Protein AF-A0A2X3IB80-F1 (afdb_monomer_lite)

Sequence (344 aa):
MPGDALRRQAQAQVSSGNPAGAIATLREGVARYPDDPWLRLDLARLLQKSGNGSEASSLMSAAYRPGASNSALYAAALFASENGAWQQAQTLLARVPGGSQTSDMRDLRQRVNYNLQLVTAENYLAQGNTIAASNTLRAMASTPPKAPADAGKLARLLAESGDLTTAVSLVRNNISSGVSGNAGDYADQIAVLNQAGLTGEAQNLISNPQLQASSTPTQLASIRNGYVINEADRLREQGNYAAAYDKLIRAMQSDPQNTDLMFAMARLYQSGKMNKEAGVVYDYLMTRDTPNQDARAGPSTWRCRRGTTIALNSWPAVCARITPRIAYCCWREWRRPRDIISRR

pLDDT: mean 82.16, std 21.72, range [22.44, 96.94]

Radius of gyration: 27.07 Å; chains: 1; bounding box: 76×56×75 Å

InterPro domains:
  IPR011990 Tetratricopeptide-like helical domain superfamily [G3DSA:1.25.40.10] (4-215)
  IPR011990 Tetratricopeptide-like helical domain superfamily [G3DSA:1.25.40.10] (216-301)
  IPR011990 Tetratricopeptide-like helical domain superfamily [SSF48452] (9-282)

Secondary structure (DSSP, 8-state):
-THHHHHHHHHHHHHTT-HHHHHHHHHHHHHH-TT-HHHHHHHHHHHHHTT-HHHHHHHHGGGGSTT--HHHHHHHHHHHHHTT-HHHHHHHHHTS-GGG--HHHHHHHHHHHHHHHHHHHHHHHHTT-HHHHHHHHHHHHTS--SSHHHHHHHHHHHHHTT-HHHHHHHHHHHHHT---S-GGGGHHHHHHHHHTT-HHHHHHHHT-HHHHHHS-HHHHHHHHHHHHHHHHHHHHHTT-HHHHHHHHHHHHHH-TT-HHHHHHHHHHHHHTT-HHHHHHHHHHHHTT--TT-GGG---------------S--HHHHHHHHHHHHHHHHHHHHT---------

Structure (mmCIF, N/CA/C/O backbone):
data_AF-A0A2X3IB80-F1
#
_entry.id   AF-A0A2X3IB80-F1
#
loop_
_atom_site.group_PDB
_atom_site.id
_atom_site.type_symbol
_atom_site.label_atom_id
_atom_site.label_alt_id
_atom_site.label_comp_id
_atom_site.label_asym_id
_atom_site.label_entity_id
_atom_site.label_seq_id
_atom_site.pdbx_PDB_ins_code
_atom_site.Cartn_x
_atom_site.Cartn_y
_atom_site.Cartn_z
_atom_site.occupancy
_atom_site.B_iso_or_equiv
_atom_site.auth_seq_id
_atom_site.auth_comp_id
_atom_site.auth_asym_id
_atom_site.auth_atom_id
_atom_site.pdbx_PDB_model_num
ATOM 1 N N . MET A 1 1 ? 25.376 -5.788 -22.201 1.00 58.09 1 MET A N 1
ATOM 2 C CA . MET A 1 1 ? 25.019 -4.748 -23.191 1.00 58.09 1 MET A CA 1
ATOM 3 C C . MET A 1 1 ? 25.791 -3.464 -22.887 1.00 58.09 1 MET A C 1
ATOM 5 O O . MET A 1 1 ? 26.156 -3.268 -21.732 1.00 58.09 1 MET A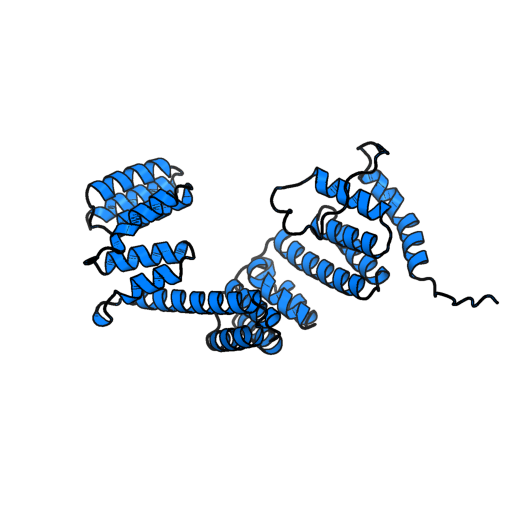 O 1
ATOM 9 N N . PRO A 1 2 ? 26.070 -2.597 -23.877 1.00 67.00 2 PRO A N 1
ATOM 10 C CA . PRO A 1 2 ? 26.859 -1.371 -23.680 1.00 67.00 2 PRO A CA 1
ATOM 11 C C . PRO A 1 2 ? 26.309 -0.430 -22.589 1.00 67.00 2 PRO A C 1
ATOM 13 O O . PRO A 1 2 ? 27.085 0.201 -21.875 1.00 67.00 2 PRO A O 1
ATOM 16 N N . GLY A 1 3 ? 24.984 -0.395 -22.395 1.00 79.88 3 GLY A N 1
ATOM 17 C CA . GLY A 1 3 ? 24.328 0.403 -21.354 1.00 79.88 3 GLY A CA 1
ATOM 18 C C . GLY A 1 3 ? 24.550 -0.085 -19.915 1.00 79.88 3 GLY A C 1
ATOM 19 O O . GLY A 1 3 ? 24.439 0.706 -18.980 1.00 79.88 3 GLY A O 1
ATOM 20 N N . ASP A 1 4 ? 24.936 -1.347 -19.695 1.00 86.00 4 ASP A N 1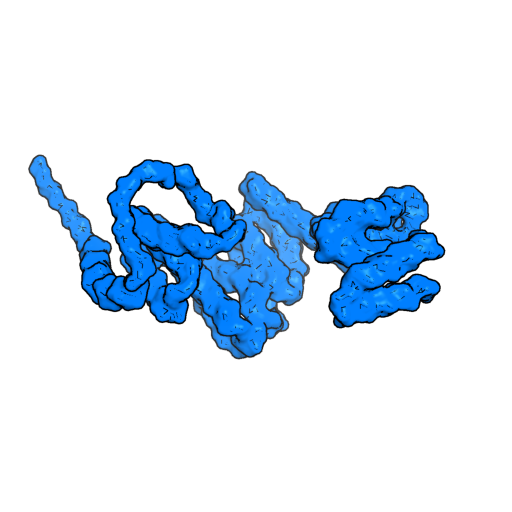
ATOM 21 C CA . ASP A 1 4 ? 25.027 -1.931 -18.345 1.00 86.00 4 ASP A CA 1
ATOM 22 C C . ASP A 1 4 ? 26.142 -1.313 -17.488 1.00 86.00 4 ASP A C 1
ATOM 24 O O . ASP A 1 4 ? 26.047 -1.278 -16.260 1.00 86.00 4 ASP A O 1
ATOM 28 N N . ALA A 1 5 ? 27.216 -0.820 -18.113 1.00 90.19 5 ALA A N 1
ATOM 29 C CA . ALA A 1 5 ? 28.276 -0.109 -17.401 1.00 90.19 5 ALA A CA 1
ATOM 30 C C . ALA A 1 5 ? 27.770 1.232 -16.842 1.00 90.19 5 ALA A C 1
ATOM 32 O O . ALA A 1 5 ? 27.965 1.513 -15.661 1.00 90.19 5 ALA A O 1
ATOM 33 N N . LEU A 1 6 ? 27.044 2.003 -17.660 1.00 92.88 6 LEU A N 1
ATOM 34 C CA . LEU A 1 6 ? 26.464 3.291 -17.266 1.00 92.88 6 LEU A CA 1
ATOM 35 C C . LEU A 1 6 ? 25.391 3.122 -16.186 1.00 92.88 6 LEU A C 1
ATOM 37 O O . LEU A 1 6 ? 25.363 3.882 -15.223 1.00 92.88 6 LEU A O 1
ATOM 41 N N . ARG A 1 7 ? 24.557 2.081 -16.293 1.00 93.62 7 ARG A N 1
ATOM 42 C CA . ARG A 1 7 ? 23.556 1.743 -15.268 1.00 93.62 7 ARG A CA 1
ATOM 43 C C . ARG A 1 7 ? 24.205 1.413 -13.923 1.00 93.62 7 ARG A C 1
ATOM 45 O O . ARG A 1 7 ? 23.786 1.937 -12.894 1.00 93.62 7 ARG A O 1
ATOM 52 N N . ARG A 1 8 ? 25.267 0.597 -13.921 1.00 93.44 8 ARG A N 1
ATOM 53 C CA . ARG A 1 8 ? 26.023 0.274 -12.695 1.00 93.44 8 ARG A CA 1
ATOM 54 C C . ARG A 1 8 ? 26.706 1.501 -12.095 1.00 93.44 8 ARG A C 1
ATOM 56 O O . ARG A 1 8 ? 26.675 1.668 -10.879 1.00 93.44 8 ARG A O 1
ATOM 63 N N . GLN A 1 9 ? 27.282 2.367 -12.926 1.00 93.50 9 GLN A N 1
ATOM 64 C CA . GLN A 1 9 ? 27.887 3.620 -12.476 1.00 93.50 9 GLN A CA 1
ATOM 65 C C . GLN A 1 9 ? 26.851 4.548 -11.830 1.00 93.50 9 GLN A C 1
ATOM 67 O O . GLN A 1 9 ? 27.077 5.041 -10.726 1.00 93.50 9 GLN A O 1
ATOM 72 N N . ALA A 1 10 ? 25.700 4.739 -12.477 1.00 93.31 10 ALA A N 1
ATOM 73 C CA . ALA A 1 10 ? 24.611 5.540 -11.931 1.00 93.31 10 ALA A CA 1
ATOM 74 C C . ALA A 1 10 ? 24.095 4.963 -10.605 1.00 93.31 10 ALA A C 1
ATOM 76 O O . ALA A 1 10 ? 23.899 5.700 -9.642 1.00 93.31 10 ALA A O 1
ATOM 77 N N . GLN A 1 11 ? 23.954 3.638 -10.512 1.00 93.19 11 GLN A N 1
ATOM 78 C CA . GLN A 1 11 ? 23.569 2.976 -9.269 1.00 93.19 11 GLN A CA 1
ATOM 79 C C . GLN A 1 11 ? 24.592 3.220 -8.148 1.00 93.19 11 GLN A C 1
ATOM 81 O O . GLN A 1 11 ? 24.195 3.520 -7.023 1.00 93.19 11 GLN A O 1
ATOM 86 N N . ALA A 1 12 ? 25.894 3.154 -8.446 1.00 94.44 12 ALA A N 1
ATOM 87 C CA . ALA A 1 12 ? 26.946 3.452 -7.475 1.00 94.44 12 ALA A CA 1
ATOM 88 C C . ALA A 1 12 ? 26.887 4.911 -6.986 1.00 94.44 12 ALA A C 1
ATOM 90 O O . ALA A 1 12 ? 27.027 5.159 -5.791 1.00 94.44 12 ALA A O 1
ATOM 91 N N . GLN A 1 13 ? 26.607 5.864 -7.882 1.00 94.69 13 GLN A N 1
ATOM 92 C CA . GLN A 1 13 ? 26.433 7.279 -7.533 1.00 94.69 13 GLN A CA 1
ATOM 93 C C . GLN A 1 13 ? 25.204 7.513 -6.642 1.00 94.69 13 GLN A C 1
ATOM 95 O O . GLN A 1 13 ? 25.275 8.283 -5.688 1.00 94.69 13 GLN A O 1
ATOM 100 N N . VAL A 1 14 ? 24.083 6.828 -6.894 1.00 94.12 14 VAL A N 1
ATOM 101 C CA . VAL A 1 14 ? 22.910 6.880 -6.001 1.00 94.12 14 VAL A CA 1
ATOM 102 C C . VAL A 1 14 ? 23.262 6.327 -4.623 1.00 94.12 14 VAL A C 1
ATOM 104 O O . VAL A 1 14 ? 22.957 6.957 -3.613 1.00 94.12 14 VAL A O 1
ATOM 107 N N . SER A 1 15 ? 23.938 5.176 -4.576 1.00 93.19 15 SER A N 1
ATOM 108 C CA . SER A 1 15 ? 24.380 4.553 -3.326 1.00 93.19 15 SER A CA 1
ATOM 109 C C . SER A 1 15 ? 25.376 5.418 -2.549 1.00 93.19 15 SER A C 1
ATOM 111 O O . SER A 1 15 ? 25.389 5.362 -1.324 1.00 93.19 15 SER A O 1
ATOM 113 N N . SER A 1 16 ? 26.162 6.258 -3.229 1.00 94.25 16 SER A N 1
ATOM 114 C CA . SER A 1 16 ? 27.065 7.230 -2.605 1.00 94.25 16 SER A CA 1
ATOM 115 C C . SER A 1 16 ? 26.391 8.561 -2.235 1.00 94.25 16 SER A C 1
ATOM 117 O O . SER A 1 16 ? 27.090 9.526 -1.935 1.00 94.25 16 SER A O 1
ATOM 119 N N . GLY A 1 17 ? 25.059 8.664 -2.311 1.00 93.69 17 GLY A N 1
ATOM 120 C CA . GLY A 1 17 ? 24.320 9.891 -1.991 1.00 93.69 17 GLY A CA 1
ATOM 121 C C . GLY A 1 17 ? 24.377 10.983 -3.067 1.00 93.69 17 GLY A C 1
ATOM 122 O O . GLY A 1 17 ? 24.060 12.133 -2.779 1.00 93.69 17 GLY A O 1
ATOM 123 N N . ASN A 1 18 ? 24.750 10.649 -4.307 1.00 94.31 18 ASN A N 1
ATOM 124 C CA . ASN A 1 18 ? 24.812 11.574 -5.444 1.00 94.31 18 ASN A CA 1
ATOM 125 C C . ASN A 1 18 ? 23.772 11.234 -6.541 1.00 94.31 18 ASN A C 1
ATOM 127 O O . ASN A 1 18 ? 24.136 10.820 -7.649 1.00 94.31 18 ASN A O 1
ATOM 131 N N . PRO A 1 19 ? 22.463 11.422 -6.283 1.00 92.81 19 PRO A N 1
ATOM 132 C CA . PRO A 1 19 ? 21.422 11.156 -7.276 1.00 92.81 19 PRO A CA 1
ATOM 133 C C . PRO A 1 19 ? 21.485 12.112 -8.480 1.00 92.81 19 PRO A C 1
ATOM 135 O O . PRO A 1 19 ? 21.122 11.720 -9.586 1.00 92.81 19 PRO A O 1
ATOM 138 N N . ALA A 1 20 ? 21.986 13.340 -8.305 1.00 94.25 20 ALA A N 1
ATOM 139 C CA . ALA A 1 20 ? 22.132 14.305 -9.397 1.00 94.25 20 ALA A CA 1
ATOM 140 C C . ALA A 1 20 ? 23.186 13.855 -10.426 1.00 94.25 20 ALA A C 1
ATOM 142 O O . ALA A 1 20 ? 22.934 13.897 -11.632 1.00 94.25 20 ALA A O 1
ATOM 143 N N . GLY A 1 21 ? 24.336 13.354 -9.959 1.00 95.25 21 GLY A N 1
ATOM 144 C CA . GLY A 1 21 ? 25.366 12.765 -10.818 1.00 95.25 21 GLY A CA 1
ATOM 145 C C . GLY A 1 21 ? 24.885 11.503 -11.539 1.00 95.25 21 GLY A C 1
ATOM 146 O O . GLY A 1 21 ? 25.184 11.318 -12.720 1.00 95.25 21 GLY A O 1
ATOM 147 N N . ALA A 1 22 ? 24.071 10.683 -10.869 1.00 95.69 22 ALA A N 1
ATOM 148 C CA . ALA A 1 22 ? 23.430 9.519 -11.481 1.00 95.69 22 ALA A CA 1
ATOM 149 C C . ALA A 1 22 ? 22.475 9.906 -12.616 1.00 95.69 22 ALA A C 1
ATOM 151 O O . ALA A 1 22 ? 22.534 9.319 -13.696 1.00 95.69 22 ALA A O 1
ATOM 152 N N . ILE A 1 23 ? 21.648 10.937 -12.414 1.00 95.88 23 ILE A N 1
ATOM 153 C CA . ILE A 1 23 ? 20.761 11.476 -13.455 1.00 95.88 23 ILE A CA 1
ATOM 154 C C . ILE A 1 23 ? 21.573 11.984 -14.652 1.00 95.88 23 ILE A C 1
ATOM 156 O O . ILE A 1 23 ? 21.221 11.675 -15.789 1.00 95.88 23 ILE A O 1
ATOM 160 N N . ALA A 1 24 ? 22.665 12.721 -14.425 1.00 95.56 24 ALA A N 1
ATOM 161 C CA . ALA A 1 24 ? 23.524 13.210 -15.506 1.00 95.56 24 ALA A CA 1
ATOM 162 C C . ALA A 1 24 ? 24.134 12.054 -16.323 1.00 95.56 24 ALA A C 1
ATOM 164 O O . ALA A 1 24 ? 24.028 12.044 -17.550 1.00 95.56 24 ALA A O 1
ATOM 165 N N . THR A 1 25 ? 24.676 11.043 -15.638 1.00 95.69 25 THR A N 1
ATOM 166 C CA . THR A 1 25 ? 25.262 9.841 -16.259 1.00 95.69 25 THR A CA 1
ATOM 167 C C . THR A 1 25 ? 24.227 9.063 -17.077 1.00 95.69 25 THR A C 1
ATOM 169 O O . THR A 1 25 ? 24.498 8.630 -18.197 1.00 95.69 25 THR A O 1
ATOM 172 N N . LEU A 1 26 ? 23.006 8.902 -16.555 1.00 95.56 26 LEU A N 1
ATOM 173 C CA . LEU A 1 26 ? 21.936 8.215 -17.279 1.00 95.56 26 LEU A CA 1
ATOM 174 C C . LEU A 1 26 ? 21.392 9.041 -18.449 1.00 95.56 26 LEU A C 1
ATOM 176 O O . LEU A 1 26 ? 21.074 8.455 -19.479 1.00 95.56 26 LEU A O 1
ATOM 180 N N . ARG A 1 27 ? 21.321 10.376 -18.347 1.00 95.75 27 ARG A N 1
ATOM 181 C CA . ARG A 1 27 ? 20.953 11.250 -19.479 1.00 95.75 27 ARG A CA 1
ATOM 182 C C . ARG A 1 27 ? 21.948 11.115 -20.631 1.00 95.75 27 ARG A C 1
ATOM 184 O O . ARG A 1 27 ? 21.530 10.959 -21.775 1.00 95.75 27 ARG A O 1
ATOM 191 N N . GLU A 1 28 ? 23.245 11.104 -20.329 1.00 95.00 28 GLU A N 1
ATOM 192 C CA . GLU A 1 28 ? 24.301 10.827 -21.311 1.00 95.00 28 GLU A CA 1
ATOM 193 C C . GLU A 1 28 ? 24.143 9.425 -21.918 1.00 95.00 28 GLU A C 1
ATOM 195 O O . GLU A 1 28 ? 24.231 9.254 -23.135 1.00 95.00 28 GLU A O 1
ATOM 200 N N . GLY A 1 29 ? 23.840 8.425 -21.086 1.00 93.94 29 GLY A N 1
ATOM 201 C CA . GLY A 1 29 ? 23.578 7.062 -21.540 1.00 93.94 29 GLY A CA 1
ATOM 202 C C . GLY A 1 29 ? 22.385 6.951 -22.483 1.00 93.94 29 GLY A C 1
ATOM 203 O O . GLY A 1 29 ? 22.510 6.334 -23.535 1.00 93.94 29 GLY A O 1
ATOM 204 N N . VAL A 1 30 ? 21.260 7.585 -22.155 1.00 94.00 30 VAL A N 1
ATOM 205 C CA . VAL A 1 30 ? 20.063 7.616 -23.010 1.00 94.00 30 VAL A CA 1
ATOM 206 C C . VAL A 1 30 ? 20.330 8.367 -24.317 1.00 94.00 30 VAL A C 1
ATOM 208 O O . VAL A 1 30 ? 19.821 7.962 -25.358 1.00 94.00 30 VAL A O 1
ATOM 211 N N . ALA A 1 31 ? 21.140 9.430 -24.295 1.00 93.12 31 ALA A N 1
ATOM 212 C CA . ALA A 1 31 ? 21.523 10.150 -25.510 1.00 93.12 31 ALA A CA 1
ATOM 213 C C . ALA A 1 31 ? 22.402 9.296 -26.442 1.00 93.12 31 ALA A C 1
ATOM 215 O O . ALA A 1 31 ? 22.248 9.358 -27.660 1.00 93.12 31 ALA A O 1
ATOM 216 N N . ARG A 1 32 ? 23.305 8.483 -25.878 1.00 94.06 32 ARG A N 1
ATOM 217 C CA . ARG A 1 32 ? 24.192 7.580 -26.635 1.00 94.06 32 ARG A CA 1
ATOM 218 C C . ARG A 1 32 ? 23.498 6.314 -27.119 1.00 94.06 32 ARG A C 1
ATOM 220 O O . ARG A 1 32 ? 23.784 5.839 -28.213 1.00 94.06 32 ARG A O 1
ATOM 227 N N . TYR A 1 33 ? 22.607 5.768 -26.302 1.00 91.88 33 TYR A N 1
ATOM 228 C CA . TYR A 1 33 ? 21.896 4.521 -26.557 1.00 91.88 33 TYR A CA 1
ATOM 229 C C . TYR A 1 33 ? 20.392 4.768 -26.464 1.00 91.88 33 TYR A C 1
ATOM 231 O O . TYR A 1 33 ? 19.749 4.297 -25.521 1.00 91.88 33 TYR A O 1
ATOM 239 N N . PRO A 1 34 ? 19.807 5.506 -27.426 1.00 87.56 34 PRO A N 1
ATOM 240 C CA . PRO A 1 34 ? 18.387 5.804 -27.388 1.00 87.56 34 PRO A CA 1
ATOM 241 C C . PRO A 1 34 ? 17.571 4.515 -27.366 1.00 87.56 34 PRO A C 1
ATOM 243 O O . PRO A 1 34 ? 16.604 4.444 -26.633 1.00 87.56 34 PRO A O 1
ATOM 246 N N . ASP A 1 35 ? 17.951 3.451 -28.064 1.00 87.94 35 ASP A N 1
ATOM 247 C CA . ASP A 1 35 ? 17.115 2.246 -28.130 1.00 87.94 35 ASP A CA 1
ATOM 248 C C . ASP A 1 35 ? 17.167 1.344 -26.889 1.00 87.94 35 ASP A C 1
ATOM 250 O O . ASP A 1 35 ? 16.402 0.382 -26.822 1.00 87.94 35 ASP A O 1
ATOM 254 N N . ASP A 1 36 ? 18.000 1.653 -25.887 1.00 92.38 36 ASP A N 1
ATOM 255 C CA . ASP A 1 36 ? 18.066 0.888 -24.638 1.00 92.38 36 ASP A CA 1
ATOM 256 C C . ASP A 1 36 ? 16.912 1.285 -23.689 1.00 92.38 36 ASP A C 1
ATOM 258 O O . ASP A 1 36 ? 16.911 2.376 -23.101 1.00 92.38 36 ASP A O 1
ATOM 262 N N . PRO A 1 37 ? 15.905 0.414 -23.496 1.00 92.81 37 PRO A N 1
ATOM 263 C CA . PRO A 1 37 ? 14.757 0.738 -22.661 1.00 92.81 37 PRO A CA 1
ATOM 264 C C . PRO A 1 37 ? 15.083 0.741 -21.164 1.00 92.81 37 PRO A C 1
ATOM 266 O O . PRO A 1 37 ? 14.367 1.375 -20.389 1.00 92.81 37 PRO A O 1
ATOM 269 N N . TRP A 1 38 ? 16.154 0.063 -20.744 1.00 94.00 38 TRP A N 1
ATOM 270 C CA . TRP A 1 38 ? 16.528 -0.043 -19.338 1.00 94.00 38 TRP A CA 1
ATOM 271 C C . TRP A 1 38 ? 17.224 1.218 -18.839 1.00 94.00 38 TRP A C 1
ATOM 273 O O . TRP A 1 38 ? 16.948 1.660 -17.727 1.00 94.00 38 TRP A O 1
ATOM 283 N N . LEU A 1 39 ? 18.050 1.848 -19.681 1.00 94.81 39 LEU A N 1
ATOM 284 C CA . LEU A 1 39 ? 18.613 3.171 -19.393 1.00 94.81 39 LEU A CA 1
ATOM 285 C C . LEU A 1 39 ? 17.511 4.223 -19.214 1.00 94.81 39 LEU A C 1
ATOM 287 O O . LEU A 1 39 ? 17.561 5.018 -18.274 1.00 94.81 39 LEU A O 1
ATOM 291 N N . ARG A 1 40 ? 16.482 4.190 -20.073 1.00 94.44 40 ARG A N 1
ATOM 292 C CA . ARG A 1 40 ? 15.314 5.073 -19.940 1.00 94.44 40 ARG A CA 1
ATOM 293 C C . ARG A 1 40 ? 14.537 4.810 -18.653 1.00 94.44 40 ARG A C 1
ATOM 295 O O . ARG A 1 40 ? 14.195 5.764 -17.962 1.00 94.44 40 ARG A O 1
ATOM 302 N N . LEU A 1 41 ? 14.289 3.543 -18.315 1.00 95.88 41 LEU A N 1
ATOM 303 C CA . LEU A 1 41 ? 13.589 3.169 -17.084 1.00 95.88 41 LEU A CA 1
ATOM 304 C C . LEU A 1 41 ? 14.332 3.647 -15.832 1.00 95.88 41 LEU A C 1
ATOM 306 O O . LEU A 1 41 ? 13.720 4.242 -14.947 1.00 95.88 41 LEU A O 1
ATOM 310 N N . ASP A 1 42 ? 15.641 3.408 -15.756 1.00 95.88 42 ASP A N 1
ATOM 311 C CA . ASP A 1 42 ? 16.433 3.797 -14.589 1.00 95.88 42 ASP A CA 1
ATOM 312 C C . ASP A 1 42 ? 16.489 5.327 -14.443 1.00 95.88 42 ASP A C 1
ATOM 314 O O . ASP A 1 42 ? 16.331 5.845 -13.335 1.00 95.88 42 ASP A O 1
ATOM 318 N N . LEU A 1 43 ? 16.597 6.066 -15.556 1.00 96.25 43 LEU A N 1
ATOM 319 C CA . LEU A 1 43 ? 16.501 7.528 -15.542 1.00 96.25 43 LEU A CA 1
ATOM 320 C C . LEU A 1 43 ? 15.109 7.996 -15.095 1.00 96.25 43 LEU A C 1
ATOM 322 O O . LEU A 1 43 ? 15.010 8.861 -14.227 1.00 96.25 43 LEU A O 1
ATOM 326 N N . ALA A 1 44 ? 14.038 7.404 -15.631 1.00 96.56 44 ALA A N 1
ATOM 327 C CA . ALA A 1 44 ? 12.665 7.743 -15.265 1.00 96.56 44 ALA A CA 1
ATOM 328 C C . ALA A 1 44 ? 12.402 7.511 -13.768 1.00 96.56 44 ALA A C 1
ATOM 330 O O . ALA A 1 44 ? 11.802 8.359 -13.111 1.00 96.56 44 ALA A O 1
ATOM 331 N N . ARG A 1 45 ? 12.908 6.413 -13.192 1.00 96.31 45 ARG A N 1
ATOM 332 C CA . ARG A 1 45 ? 12.816 6.135 -11.748 1.00 96.31 45 ARG A CA 1
ATOM 333 C C . ARG A 1 45 ? 13.530 7.190 -10.903 1.00 96.31 45 ARG A C 1
ATOM 335 O O . ARG A 1 45 ? 12.991 7.600 -9.876 1.00 96.31 45 ARG A O 1
ATOM 342 N N . LEU A 1 46 ? 14.725 7.631 -11.307 1.00 95.75 46 LEU A N 1
ATOM 343 C CA . LEU A 1 46 ? 15.442 8.685 -10.580 1.00 95.75 46 LEU A CA 1
ATOM 344 C C . LEU A 1 46 ? 14.741 10.037 -10.689 1.00 95.75 46 LEU A C 1
ATOM 346 O O . LEU A 1 46 ? 14.590 10.714 -9.674 1.00 95.75 46 LEU A O 1
ATOM 350 N N . LEU A 1 47 ? 14.261 10.395 -11.881 1.00 95.56 47 LEU A N 1
ATOM 351 C CA . LEU A 1 47 ? 13.488 11.618 -12.100 1.00 95.56 47 LEU A CA 1
ATOM 352 C C . LEU A 1 47 ? 12.190 11.620 -11.284 1.00 95.56 47 LEU A C 1
ATOM 354 O O . LEU A 1 47 ? 11.864 12.622 -10.655 1.00 95.56 47 LEU A O 1
ATOM 358 N N . GLN A 1 48 ? 11.482 10.490 -11.220 1.00 95.06 48 GLN A N 1
ATOM 359 C CA . GLN A 1 48 ? 10.286 10.347 -10.390 1.00 95.06 48 GLN A CA 1
ATOM 360 C C . GLN A 1 48 ? 10.607 10.579 -8.907 1.00 95.06 48 GLN A C 1
ATOM 362 O O . GLN A 1 48 ? 9.925 11.351 -8.237 1.00 95.06 48 GLN A O 1
ATOM 367 N N . LYS A 1 49 ? 11.681 9.959 -8.398 1.00 93.69 49 LYS A N 1
ATOM 368 C CA . LYS A 1 49 ? 12.130 10.135 -7.006 1.00 93.69 49 LYS A CA 1
ATOM 369 C C . LYS A 1 49 ? 12.582 11.562 -6.694 1.00 93.69 49 LYS A C 1
ATOM 371 O O . LYS A 1 49 ? 12.457 11.986 -5.551 1.00 93.69 49 LYS A O 1
ATOM 376 N N . SER A 1 50 ? 13.091 12.301 -7.680 1.00 92.81 50 SER A N 1
ATOM 377 C CA . SER A 1 50 ? 13.488 13.704 -7.523 1.00 92.81 50 SER A CA 1
ATOM 378 C C . SER A 1 50 ? 12.332 14.698 -7.708 1.00 92.81 50 SER A C 1
ATOM 380 O O . SER A 1 50 ? 12.582 15.898 -7.750 1.00 92.81 50 SER A O 1
ATOM 382 N N . GLY A 1 51 ? 11.089 14.224 -7.867 1.00 93.44 51 GLY A N 1
ATOM 383 C CA . GLY A 1 51 ? 9.903 15.063 -8.077 1.00 93.44 51 GLY A CA 1
ATOM 384 C C . GLY A 1 51 ? 9.658 15.495 -9.530 1.00 93.44 51 GLY A C 1
ATOM 385 O O . GLY A 1 51 ? 8.664 16.158 -9.812 1.00 93.44 51 GLY A O 1
ATOM 386 N N . ASN A 1 52 ? 10.501 15.078 -10.479 1.00 94.00 52 ASN A N 1
ATOM 387 C CA . ASN A 1 52 ? 10.407 15.420 -11.904 1.00 94.00 52 ASN A CA 1
ATOM 388 C C . ASN A 1 52 ? 9.545 14.407 -12.683 1.00 94.00 52 ASN A C 1
ATOM 390 O O . ASN A 1 52 ? 9.958 13.864 -13.711 1.00 94.00 52 ASN A O 1
ATOM 394 N N . GLY A 1 53 ? 8.335 14.129 -12.191 1.00 93.19 53 GLY A N 1
ATOM 395 C CA . GLY A 1 53 ? 7.479 13.071 -12.745 1.00 93.19 53 GLY A CA 1
ATOM 396 C C . GLY A 1 53 ? 6.978 13.324 -14.174 1.00 93.19 53 GLY A C 1
ATOM 397 O O . GLY A 1 53 ? 6.752 12.377 -14.933 1.00 93.19 53 GLY A O 1
ATOM 398 N N . SER A 1 54 ? 6.856 14.590 -14.587 1.00 93.12 54 SER A N 1
ATOM 399 C CA . SER A 1 54 ? 6.491 14.954 -15.964 1.00 93.12 54 SER A CA 1
ATOM 400 C C . SER A 1 54 ? 7.582 14.563 -16.965 1.00 93.12 54 SER A C 1
ATOM 402 O O . SER A 1 54 ? 7.286 13.965 -18.002 1.00 93.12 54 SER A O 1
ATOM 404 N N . GLU A 1 55 ? 8.849 14.826 -16.633 1.00 93.88 55 GLU A N 1
ATOM 405 C CA . GLU A 1 55 ? 10.003 14.426 -17.444 1.00 93.88 55 GLU A CA 1
ATOM 406 C C . GLU A 1 55 ? 10.130 12.898 -17.490 1.00 93.88 55 GLU A C 1
ATOM 408 O O . GLU A 1 55 ? 10.287 12.329 -18.570 1.00 93.88 55 GLU A O 1
ATOM 413 N N . ALA A 1 56 ? 9.968 12.226 -16.344 1.00 94.50 56 ALA A N 1
ATOM 414 C CA . ALA A 1 56 ? 9.976 10.765 -16.265 1.00 94.50 56 ALA A CA 1
ATOM 415 C C . ALA A 1 56 ? 8.905 10.129 -17.173 1.00 94.50 56 ALA A C 1
ATOM 417 O O . ALA A 1 56 ? 9.187 9.193 -17.924 1.00 94.50 56 ALA A O 1
ATOM 418 N N . SER A 1 57 ? 7.688 10.679 -17.161 1.00 91.81 57 SER A N 1
ATOM 419 C CA . SER A 1 57 ? 6.582 10.207 -18.002 1.00 91.81 57 SER A CA 1
ATOM 420 C C . SER A 1 57 ? 6.843 10.456 -19.490 1.00 91.81 57 SER A C 1
ATOM 422 O O . SER A 1 57 ? 6.619 9.570 -20.318 1.00 91.81 57 SER A O 1
ATOM 424 N N . SER A 1 58 ? 7.370 11.636 -19.838 1.00 92.25 58 SER A N 1
ATOM 425 C CA . SER A 1 58 ? 7.751 11.980 -21.214 1.00 92.25 58 SER A CA 1
ATOM 426 C C . SER A 1 58 ? 8.818 11.027 -21.758 1.00 92.25 58 SER A C 1
ATOM 428 O O . SER A 1 58 ? 8.693 10.522 -22.876 1.00 92.25 58 SER A O 1
ATOM 430 N N . LEU A 1 59 ? 9.815 10.685 -20.940 1.00 92.75 59 LEU A N 1
ATOM 431 C CA . LEU A 1 59 ? 10.877 9.752 -21.303 1.00 92.75 59 LEU A CA 1
ATOM 432 C C . LEU A 1 59 ? 10.343 8.350 -21.646 1.00 92.75 59 LEU A C 1
ATOM 434 O O . LEU A 1 59 ? 10.798 7.730 -22.610 1.00 92.75 59 LEU A O 1
ATOM 438 N N . MET A 1 60 ? 9.348 7.867 -20.897 1.00 94.62 60 MET A N 1
ATOM 439 C CA . MET A 1 60 ? 8.742 6.547 -21.115 1.00 94.62 60 MET A CA 1
ATOM 440 C C . MET A 1 60 ? 7.689 6.528 -22.234 1.00 94.62 60 MET A C 1
ATOM 442 O O . MET A 1 60 ? 7.317 5.451 -22.707 1.00 94.62 60 MET A O 1
ATOM 446 N N . SER A 1 61 ? 7.254 7.695 -22.728 1.00 90.69 61 SER A N 1
ATOM 447 C CA . SER A 1 61 ? 6.264 7.808 -23.812 1.00 90.69 61 SER A CA 1
ATOM 448 C C . SER A 1 61 ? 6.698 7.108 -25.112 1.00 90.69 61 SER A C 1
ATOM 450 O O . SER A 1 61 ? 5.859 6.668 -25.899 1.00 90.69 61 SER A O 1
ATOM 452 N N . ALA A 1 62 ? 8.009 6.930 -25.320 1.00 86.69 62 ALA A N 1
ATOM 453 C CA . ALA A 1 62 ? 8.570 6.254 -26.488 1.00 86.69 62 ALA A CA 1
ATOM 454 C C . ALA A 1 62 ? 8.032 4.822 -26.673 1.00 86.69 62 ALA A C 1
ATOM 456 O O . ALA A 1 62 ? 7.820 4.394 -27.806 1.00 86.69 62 ALA A O 1
ATOM 457 N N . ALA A 1 63 ? 7.737 4.106 -25.582 1.00 90.12 63 ALA A N 1
ATOM 458 C CA . ALA A 1 63 ? 7.191 2.749 -25.641 1.00 90.12 63 ALA A CA 1
ATOM 459 C C . ALA A 1 63 ? 5.743 2.692 -26.172 1.00 90.12 63 ALA A C 1
ATOM 461 O O . ALA A 1 63 ? 5.278 1.639 -26.614 1.00 90.12 63 ALA A O 1
ATOM 462 N N . TYR A 1 64 ? 5.020 3.815 -26.177 1.00 89.56 64 TYR A N 1
ATOM 463 C CA . TYR A 1 64 ? 3.656 3.890 -26.711 1.00 89.56 64 TYR A CA 1
ATOM 464 C C . TYR A 1 64 ? 3.618 4.020 -28.236 1.00 89.56 64 TYR A C 1
ATOM 466 O O . TYR A 1 64 ? 2.571 3.801 -28.841 1.00 89.56 64 TYR A O 1
ATOM 474 N N . ARG A 1 65 ? 4.754 4.316 -28.877 1.00 89.56 65 ARG A N 1
ATOM 475 C CA . ARG A 1 65 ? 4.833 4.401 -30.337 1.00 89.56 65 ARG A CA 1
ATOM 476 C C . ARG A 1 65 ? 4.640 3.017 -30.983 1.00 89.56 65 ARG A C 1
ATOM 478 O O . ARG A 1 65 ? 5.017 1.997 -30.384 1.00 89.56 65 ARG A O 1
ATOM 485 N N . PRO A 1 66 ? 4.067 2.947 -32.198 1.00 88.44 66 PRO A N 1
ATOM 486 C CA . PRO A 1 66 ? 4.084 1.726 -33.001 1.00 88.44 66 PRO A CA 1
ATOM 487 C C . PRO A 1 66 ? 5.525 1.237 -33.218 1.00 88.44 66 PRO A C 1
ATOM 489 O O . PRO A 1 66 ? 6.436 2.048 -33.354 1.00 88.44 66 PRO A O 1
ATOM 492 N N . GLY A 1 67 ? 5.742 -0.080 -33.225 1.00 85.50 67 GLY A N 1
ATOM 493 C CA . GLY A 1 67 ? 7.072 -0.673 -33.439 1.00 85.50 67 GLY A CA 1
ATOM 494 C C . GLY A 1 67 ? 8.003 -0.709 -32.218 1.00 85.50 67 GLY A C 1
ATOM 495 O O . GLY A 1 67 ? 9.145 -1.138 -32.351 1.00 85.50 67 GLY A O 1
ATOM 496 N N . ALA A 1 68 ? 7.546 -0.299 -31.029 1.00 91.69 68 ALA A N 1
ATOM 497 C CA . ALA A 1 68 ? 8.319 -0.462 -29.796 1.00 91.69 68 ALA A CA 1
ATOM 498 C C . ALA A 1 68 ? 8.678 -1.940 -29.542 1.00 91.69 68 ALA A C 1
ATOM 500 O O . ALA A 1 68 ? 7.834 -2.826 -29.683 1.00 91.69 68 ALA A O 1
ATOM 501 N N . SER A 1 69 ? 9.924 -2.201 -29.135 1.00 93.38 69 SER A N 1
ATOM 502 C CA . SER A 1 69 ? 10.392 -3.554 -28.819 1.00 93.38 69 SER A CA 1
ATOM 503 C C . SER A 1 69 ? 9.700 -4.122 -27.573 1.00 93.38 69 SER A C 1
ATOM 505 O O . SER A 1 69 ? 9.276 -3.376 -26.688 1.00 93.38 69 SER A O 1
ATOM 507 N N . ASN A 1 70 ? 9.645 -5.453 -27.448 1.00 94.25 70 ASN A N 1
ATOM 508 C CA . ASN A 1 70 ? 9.069 -6.118 -26.268 1.00 94.25 70 ASN A CA 1
ATOM 509 C C . ASN A 1 70 ? 9.734 -5.660 -24.958 1.00 94.25 70 ASN A C 1
ATOM 511 O O . ASN A 1 70 ? 9.055 -5.460 -23.953 1.00 94.25 70 ASN A O 1
ATOM 515 N N . SER A 1 71 ? 11.050 -5.430 -24.981 1.00 93.25 71 SER A N 1
ATOM 516 C CA . SER A 1 71 ? 11.803 -4.904 -23.839 1.00 93.25 71 SER A CA 1
ATOM 517 C C . SER A 1 71 ? 11.402 -3.467 -23.491 1.00 93.25 71 SER A C 1
ATOM 519 O O . SER A 1 71 ? 11.304 -3.135 -22.313 1.00 93.25 71 SER A O 1
ATOM 521 N N . ALA A 1 72 ? 11.123 -2.621 -24.489 1.00 95.00 72 ALA A N 1
ATOM 522 C CA . ALA A 1 72 ? 10.632 -1.261 -24.266 1.00 95.00 72 ALA A CA 1
ATOM 523 C C . ALA A 1 72 ? 9.209 -1.238 -23.700 1.00 95.00 72 ALA A C 1
ATOM 525 O O . ALA A 1 72 ? 8.943 -0.499 -22.752 1.00 95.00 72 ALA A O 1
ATOM 526 N N . LEU A 1 73 ? 8.320 -2.086 -24.227 1.00 96.50 73 LEU A N 1
ATOM 527 C CA . LEU A 1 73 ? 6.971 -2.273 -23.686 1.00 96.50 73 LEU A CA 1
ATOM 528 C C . LEU A 1 73 ? 7.020 -2.738 -22.228 1.00 96.50 73 LEU A C 1
ATOM 530 O O . LEU A 1 73 ? 6.317 -2.190 -21.381 1.00 96.50 73 LEU A O 1
ATOM 534 N N . TYR A 1 74 ? 7.886 -3.706 -21.923 1.00 96.38 74 TYR A N 1
ATOM 535 C CA . TYR A 1 74 ? 8.040 -4.234 -20.572 1.00 96.38 74 TYR A CA 1
ATOM 536 C C . TYR A 1 74 ? 8.628 -3.210 -19.594 1.00 96.38 74 TYR A C 1
ATOM 538 O O . TYR A 1 74 ? 8.082 -3.027 -18.509 1.00 96.38 74 TYR A O 1
ATOM 546 N N . ALA A 1 75 ? 9.677 -2.482 -19.984 1.00 96.25 75 ALA A N 1
ATOM 547 C CA . ALA A 1 75 ? 10.257 -1.423 -19.161 1.00 96.25 75 ALA A CA 1
ATOM 548 C C . ALA A 1 75 ? 9.237 -0.312 -18.846 1.00 96.25 75 ALA A C 1
ATOM 550 O O . ALA A 1 75 ? 9.130 0.134 -17.705 1.00 96.25 75 ALA A O 1
ATOM 551 N N . ALA A 1 76 ? 8.433 0.097 -19.832 1.00 96.69 76 ALA A N 1
ATOM 552 C CA . ALA A 1 76 ? 7.354 1.059 -19.616 1.00 96.69 76 ALA A CA 1
ATOM 553 C C . ALA A 1 76 ? 6.234 0.510 -18.727 1.00 96.69 76 ALA A C 1
ATOM 555 O O . ALA A 1 76 ? 5.717 1.243 -17.885 1.00 96.69 76 ALA A O 1
ATOM 556 N N . ALA A 1 77 ? 5.889 -0.774 -18.857 1.00 96.75 77 ALA A N 1
ATOM 557 C CA . ALA A 1 77 ? 4.904 -1.408 -17.989 1.00 96.75 77 ALA A CA 1
ATOM 558 C C . ALA A 1 77 ? 5.387 -1.485 -16.533 1.00 96.75 77 ALA A C 1
ATOM 560 O O . ALA A 1 77 ? 4.602 -1.231 -15.621 1.00 96.75 77 ALA A O 1
ATOM 561 N N . LEU A 1 78 ? 6.675 -1.776 -16.311 1.00 96.50 78 LEU A N 1
ATOM 562 C CA . LEU A 1 78 ? 7.292 -1.734 -14.984 1.00 96.50 78 LEU A CA 1
ATOM 563 C C . LEU A 1 78 ? 7.176 -0.337 -14.376 1.00 96.50 78 LEU A C 1
ATOM 565 O O . LEU A 1 78 ? 6.624 -0.207 -13.283 1.00 96.50 78 LEU A O 1
ATOM 569 N N . PHE A 1 79 ? 7.595 0.700 -15.109 1.00 96.94 79 PHE A N 1
ATOM 570 C CA . PHE A 1 79 ? 7.477 2.087 -14.655 1.00 96.94 79 PHE A CA 1
ATOM 571 C C . PHE A 1 79 ? 6.029 2.459 -14.314 1.00 96.94 79 PHE A C 1
ATOM 573 O O . PHE A 1 79 ? 5.760 2.991 -13.240 1.00 96.94 79 PHE A O 1
ATOM 580 N N . ALA A 1 80 ? 5.073 2.139 -15.190 1.00 96.19 80 ALA A N 1
ATOM 581 C CA . ALA A 1 80 ? 3.659 2.398 -14.938 1.00 96.19 80 ALA A CA 1
ATOM 582 C C . ALA A 1 80 ? 3.167 1.675 -13.669 1.00 96.19 80 ALA A C 1
ATOM 584 O O . ALA A 1 80 ? 2.482 2.276 -12.843 1.00 96.19 80 ALA A O 1
ATOM 585 N N . SER A 1 81 ? 3.570 0.417 -13.466 1.00 95.25 81 SER A N 1
ATOM 586 C CA . SER A 1 81 ? 3.201 -0.372 -12.284 1.00 95.25 81 SER A CA 1
ATOM 587 C C . SER A 1 81 ? 3.788 0.173 -10.975 1.00 95.25 81 SER A C 1
ATOM 589 O O . SER A 1 81 ? 3.157 0.075 -9.927 1.00 95.25 81 SER A O 1
ATOM 591 N N . GLU A 1 82 ? 4.983 0.766 -11.017 1.00 93.62 82 GLU A N 1
ATOM 592 C CA . GLU A 1 82 ? 5.634 1.388 -9.854 1.00 93.62 82 GLU A CA 1
ATOM 593 C C . GLU A 1 82 ? 4.949 2.689 -9.436 1.00 93.62 82 GLU A C 1
ATOM 595 O O . GLU A 1 82 ? 4.977 3.051 -8.264 1.00 93.62 82 GLU A O 1
ATOM 600 N N . ASN A 1 83 ? 4.291 3.357 -10.382 1.00 93.06 83 ASN A N 1
ATOM 601 C CA . ASN A 1 83 ? 3.553 4.596 -10.158 1.00 93.06 83 ASN A CA 1
ATOM 602 C C . ASN A 1 83 ? 2.044 4.373 -9.946 1.00 93.06 83 ASN A C 1
ATOM 604 O O . ASN A 1 83 ? 1.273 5.328 -9.968 1.00 93.06 83 ASN A O 1
ATOM 608 N N . GLY A 1 84 ? 1.596 3.122 -9.784 1.00 91.31 84 GLY A N 1
ATOM 609 C CA . GLY A 1 84 ? 0.177 2.789 -9.601 1.00 91.31 84 GLY A CA 1
ATOM 610 C C . GLY A 1 84 ? -0.690 2.961 -10.858 1.00 91.31 84 GLY A C 1
ATOM 611 O O . GLY A 1 84 ? -1.912 2.846 -10.788 1.00 91.31 84 GLY A O 1
ATOM 612 N N . ALA A 1 85 ? -0.089 3.194 -12.028 1.00 94.00 85 ALA A N 1
ATOM 613 C CA . ALA A 1 85 ? -0.782 3.331 -13.307 1.00 94.00 85 ALA A CA 1
ATOM 614 C C . ALA A 1 85 ? -1.096 1.952 -13.923 1.00 94.00 85 ALA A C 1
ATOM 616 O O . ALA A 1 85 ? -0.653 1.608 -15.022 1.00 94.00 85 ALA A O 1
ATOM 617 N N . TRP A 1 86 ? -1.875 1.137 -13.207 1.00 94.44 86 TRP A N 1
ATOM 618 C CA . TRP A 1 86 ? -2.138 -0.267 -13.550 1.00 94.44 86 TRP A CA 1
ATOM 619 C C . TRP A 1 86 ? -2.778 -0.453 -14.932 1.00 94.44 86 TRP A C 1
ATOM 621 O O . TRP A 1 86 ? -2.389 -1.354 -15.674 1.00 94.44 86 TRP A O 1
ATOM 631 N N . GLN A 1 87 ? -3.695 0.438 -15.326 1.00 95.00 87 GLN A N 1
ATOM 632 C CA . GLN A 1 87 ? -4.356 0.379 -16.638 1.00 95.00 87 GLN A CA 1
ATOM 633 C C . GLN A 1 87 ? -3.366 0.600 -17.794 1.00 95.00 87 GLN A C 1
ATOM 635 O O . GLN A 1 87 ? -3.433 -0.060 -18.836 1.00 95.00 87 GLN A O 1
ATOM 640 N N . GLN A 1 88 ? -2.406 1.507 -17.597 1.00 95.31 88 GLN A N 1
ATOM 641 C CA . GLN A 1 88 ? -1.350 1.778 -18.572 1.00 95.31 88 GLN A CA 1
ATOM 642 C C . GLN A 1 88 ? -0.408 0.576 -18.688 1.00 95.31 88 GLN A C 1
ATOM 644 O O . GLN A 1 88 ? -0.121 0.120 -19.796 1.00 95.31 88 GLN A O 1
ATOM 649 N N . ALA A 1 89 ? -0.001 0.004 -17.549 1.00 96.44 89 ALA A N 1
ATOM 650 C CA . ALA A 1 89 ? 0.817 -1.205 -17.519 1.00 96.44 89 ALA A CA 1
ATOM 651 C C . ALA A 1 89 ? 0.138 -2.374 -18.256 1.00 96.44 89 ALA A C 1
ATOM 653 O O . ALA A 1 89 ? 0.789 -3.062 -19.042 1.00 96.44 89 ALA A O 1
ATOM 654 N N . GLN A 1 90 ? -1.175 -2.564 -18.074 1.00 96.12 90 GLN A N 1
ATOM 655 C CA . GLN A 1 90 ? -1.937 -3.598 -18.780 1.00 96.12 90 GLN A CA 1
ATOM 656 C C . GLN A 1 90 ? -1.926 -3.381 -20.297 1.00 96.12 90 GLN A C 1
ATOM 658 O O . GLN A 1 90 ? -1.665 -4.321 -21.046 1.00 96.12 90 GLN A O 1
ATOM 663 N N . THR A 1 91 ? -2.154 -2.145 -20.747 1.00 95.50 91 THR A N 1
ATOM 664 C CA . THR A 1 91 ? -2.167 -1.792 -22.178 1.00 95.50 91 THR A CA 1
ATOM 665 C C . THR A 1 91 ? -0.817 -2.067 -22.841 1.00 95.50 91 THR A C 1
ATOM 667 O O . THR A 1 91 ? -0.754 -2.588 -23.954 1.00 95.50 91 THR A O 1
ATOM 670 N N . LEU A 1 92 ? 0.280 -1.753 -22.149 1.00 95.81 92 LEU A N 1
ATOM 671 C CA . LEU A 1 92 ? 1.634 -2.011 -22.633 1.00 95.81 92 LEU A CA 1
ATOM 672 C C . LEU A 1 92 ? 1.941 -3.513 -22.700 1.00 95.81 92 LEU A C 1
ATOM 674 O O . LEU A 1 92 ? 2.454 -3.987 -23.712 1.00 95.81 92 LEU A O 1
ATOM 678 N N . LEU A 1 93 ? 1.580 -4.274 -21.662 1.00 95.56 93 LEU A N 1
ATOM 679 C CA . LEU A 1 93 ? 1.801 -5.724 -21.618 1.00 95.56 93 LEU A CA 1
ATOM 680 C C . LEU A 1 93 ? 0.952 -6.485 -22.641 1.00 95.56 93 LEU A C 1
ATOM 682 O O . LEU A 1 93 ? 1.418 -7.483 -23.185 1.00 95.56 93 LEU A O 1
ATOM 686 N N . ALA A 1 94 ? -0.262 -6.013 -22.935 1.00 95.31 94 ALA A N 1
ATOM 687 C CA . ALA A 1 94 ? -1.143 -6.615 -23.936 1.00 95.31 94 ALA A CA 1
ATOM 688 C C . ALA A 1 94 ? -0.557 -6.569 -25.358 1.00 95.31 94 ALA A C 1
ATOM 690 O O . ALA A 1 94 ? -0.909 -7.395 -26.196 1.00 95.31 94 ALA A O 1
ATOM 691 N N . ARG A 1 95 ? 0.366 -5.635 -25.628 1.00 95.75 95 ARG A N 1
ATOM 692 C CA . ARG A 1 95 ? 1.058 -5.514 -26.920 1.00 95.75 95 ARG A CA 1
ATOM 693 C C . ARG A 1 95 ? 2.214 -6.503 -27.087 1.00 95.75 95 ARG A C 1
ATOM 695 O O . ARG A 1 95 ? 2.720 -6.630 -28.197 1.00 95.75 95 ARG A O 1
ATOM 702 N N . VAL A 1 96 ? 2.641 -7.192 -26.023 1.00 94.62 96 VAL A N 1
ATOM 703 C CA . VAL A 1 96 ? 3.717 -8.192 -26.086 1.00 94.62 96 VAL A CA 1
ATOM 704 C C . VAL A 1 96 ? 3.137 -9.543 -26.536 1.00 94.62 96 VAL A C 1
ATOM 706 O O . VAL A 1 96 ? 2.342 -10.133 -25.792 1.00 94.62 96 VAL A O 1
ATOM 709 N N . PRO A 1 97 ? 3.539 -10.082 -27.707 1.00 93.25 97 PRO A N 1
ATOM 710 C CA . PRO A 1 97 ? 3.023 -11.353 -28.214 1.00 93.25 97 PRO A CA 1
ATOM 711 C C . PRO A 1 97 ? 3.264 -12.507 -27.238 1.00 93.25 97 PRO A C 1
ATOM 713 O O . PRO A 1 97 ? 4.338 -12.599 -26.646 1.00 93.25 97 PRO A O 1
ATOM 716 N N . GLY A 1 98 ? 2.299 -13.426 -27.113 1.00 90.12 98 GLY A N 1
ATOM 717 C CA . GLY A 1 98 ? 2.348 -14.537 -26.151 1.00 90.12 98 GLY A CA 1
ATOM 718 C C . GLY A 1 98 ? 3.632 -15.375 -26.218 1.00 90.12 98 GLY A C 1
ATOM 719 O O . GLY A 1 98 ? 4.226 -15.659 -25.182 1.00 90.12 98 GLY A O 1
ATOM 720 N N . GLY A 1 99 ? 4.110 -15.689 -27.428 1.00 92.31 99 GLY A N 1
ATOM 721 C CA . GLY A 1 99 ? 5.345 -16.457 -27.641 1.00 92.31 99 GLY A CA 1
ATOM 722 C C . GLY A 1 99 ? 6.639 -15.733 -27.243 1.00 92.31 99 GLY A C 1
ATOM 723 O O . GLY A 1 99 ? 7.682 -16.366 -27.142 1.00 92.31 99 GLY A O 1
ATOM 724 N N . SER A 1 100 ? 6.590 -14.421 -26.999 1.00 92.75 100 SER A N 1
ATOM 725 C CA . SER A 1 100 ? 7.742 -13.613 -26.576 1.00 92.75 100 SER A CA 1
ATOM 726 C C . SER A 1 100 ? 7.709 -13.238 -25.092 1.00 92.75 100 SER A C 1
ATOM 728 O O . SER A 1 100 ? 8.550 -12.460 -24.640 1.00 92.75 100 SER A O 1
ATOM 730 N N . GLN A 1 101 ? 6.738 -13.747 -24.330 1.00 93.31 101 GLN A N 1
ATOM 731 C CA . GLN A 1 101 ? 6.586 -13.408 -22.918 1.00 93.31 101 GLN A CA 1
ATOM 732 C C . GLN A 1 101 ? 7.561 -14.198 -22.044 1.00 93.31 101 GLN A C 1
ATOM 734 O O . GLN A 1 101 ? 7.523 -15.428 -21.988 1.00 93.31 101 GLN A O 1
ATOM 739 N N . THR A 1 102 ? 8.391 -13.480 -21.292 1.00 95.31 102 THR A N 1
ATOM 740 C CA . THR A 1 102 ? 9.254 -14.071 -20.261 1.00 95.31 102 THR A CA 1
ATOM 741 C C . THR A 1 102 ? 8.452 -14.435 -19.005 1.00 95.31 102 THR A C 1
ATOM 743 O O . THR A 1 102 ? 7.266 -14.110 -18.898 1.00 95.31 102 THR A O 1
ATOM 746 N N . SER A 1 103 ? 9.077 -15.127 -18.043 1.00 94.62 103 SER A N 1
ATOM 747 C CA . SER A 1 103 ? 8.450 -15.368 -16.731 1.00 94.62 103 SER A CA 1
ATOM 748 C C . SER A 1 103 ? 8.095 -14.049 -16.046 1.00 94.62 103 SER A C 1
ATOM 750 O O . SER A 1 103 ? 6.931 -13.828 -15.735 1.00 94.62 103 SER A O 1
ATOM 752 N N . ASP A 1 104 ? 9.047 -13.117 -15.962 1.00 92.69 104 ASP A N 1
ATOM 753 C CA . ASP A 1 104 ? 8.841 -11.830 -15.289 1.00 92.69 104 ASP A CA 1
ATOM 754 C C . ASP A 1 104 ? 7.707 -11.001 -15.915 1.00 92.69 104 ASP A C 1
ATOM 756 O O . ASP A 1 104 ? 6.938 -10.346 -15.214 1.00 92.69 104 ASP A O 1
ATOM 760 N N . MET A 1 105 ? 7.542 -11.057 -17.244 1.00 95.38 105 MET A N 1
ATOM 761 C CA . MET A 1 105 ? 6.417 -10.403 -17.926 1.00 95.38 105 MET A CA 1
ATOM 762 C C . MET A 1 105 ? 5.069 -11.022 -17.537 1.00 95.38 105 MET A C 1
ATOM 764 O O . MET A 1 105 ? 4.068 -10.309 -17.424 1.00 95.38 105 MET A O 1
ATOM 768 N N . ARG A 1 106 ? 5.020 -12.347 -17.356 1.00 94.31 106 ARG A N 1
ATOM 769 C CA . ARG A 1 106 ? 3.813 -13.054 -16.910 1.00 94.31 106 ARG A CA 1
ATOM 770 C C . ARG A 1 106 ? 3.500 -12.725 -15.454 1.00 94.31 106 ARG A C 1
ATOM 772 O O . ARG A 1 106 ? 2.345 -12.423 -15.159 1.00 94.31 106 ARG A O 1
ATOM 779 N N . ASP A 1 107 ? 4.514 -12.684 -14.600 1.00 92.25 107 ASP A N 1
ATOM 780 C CA . ASP A 1 107 ? 4.376 -12.342 -13.183 1.00 92.25 107 ASP A CA 1
ATOM 781 C C . ASP A 1 107 ? 3.912 -10.890 -13.010 1.00 92.25 107 ASP A C 1
ATOM 783 O O . ASP A 1 107 ? 2.951 -10.612 -12.286 1.00 92.25 107 ASP A O 1
ATOM 787 N N . LEU A 1 108 ? 4.501 -9.952 -13.764 1.00 94.06 108 LEU A N 1
ATOM 788 C CA . LEU A 1 108 ? 4.043 -8.565 -13.776 1.00 94.06 108 LEU A CA 1
ATOM 789 C C . LEU A 1 108 ? 2.597 -8.461 -14.265 1.00 94.06 108 LEU A C 1
ATOM 791 O O . LEU A 1 108 ? 1.808 -7.731 -13.669 1.00 94.06 108 LEU A O 1
ATOM 795 N N . ARG A 1 109 ? 2.215 -9.199 -15.315 1.00 94.50 109 ARG A N 1
ATOM 796 C CA . ARG A 1 109 ? 0.827 -9.204 -15.799 1.00 94.50 109 ARG A CA 1
ATOM 797 C C . ARG A 1 109 ? -0.143 -9.706 -14.731 1.00 94.50 109 ARG A C 1
ATOM 799 O O . ARG A 1 109 ? -1.203 -9.108 -14.565 1.00 94.50 109 ARG A O 1
ATOM 806 N N . GLN A 1 110 ? 0.205 -10.763 -13.999 1.00 91.31 110 GLN A N 1
ATOM 807 C CA . GLN A 1 110 ? -0.611 -11.249 -12.883 1.00 91.31 110 GLN A CA 1
ATOM 808 C C . GLN A 1 110 ? -0.762 -10.175 -11.800 1.00 91.31 110 GLN A C 1
ATOM 810 O O . GLN A 1 110 ? -1.885 -9.879 -11.391 1.00 91.31 110 GLN A O 1
ATOM 815 N N . ARG A 1 111 ? 0.339 -9.521 -11.408 1.00 90.56 111 ARG A N 1
ATOM 816 C CA . ARG A 1 111 ? 0.317 -8.414 -10.440 1.00 90.56 111 ARG A CA 1
ATOM 817 C C . ARG A 1 111 ? -0.546 -7.244 -10.914 1.00 90.56 111 ARG A C 1
ATOM 819 O O . ARG A 1 111 ? -1.326 -6.708 -10.130 1.00 90.56 111 ARG A O 1
ATOM 826 N N . VAL A 1 112 ? -0.423 -6.844 -12.178 1.00 94.31 112 VAL A N 1
ATOM 827 C CA . VAL A 1 112 ? -1.224 -5.762 -12.771 1.00 94.31 112 VAL A CA 1
ATOM 828 C C . VAL A 1 112 ? -2.708 -6.124 -12.757 1.00 94.31 112 VAL A C 1
ATOM 830 O O . VAL A 1 112 ? -3.518 -5.320 -12.307 1.00 94.31 112 VAL A O 1
ATOM 833 N N . ASN A 1 113 ? -3.066 -7.341 -13.173 1.00 92.50 113 ASN A N 1
ATOM 834 C CA . ASN A 1 113 ? -4.456 -7.798 -13.174 1.00 92.50 113 ASN A CA 1
ATOM 835 C C . ASN A 1 113 ? -5.055 -7.832 -11.761 1.00 92.50 113 ASN A C 1
ATOM 837 O O . ASN A 1 113 ? -6.178 -7.370 -11.572 1.00 92.50 113 ASN A O 1
ATOM 841 N N . TYR A 1 114 ? -4.300 -8.313 -10.769 1.00 91.25 114 TYR A N 1
ATOM 842 C CA . TYR A 1 114 ? -4.723 -8.295 -9.368 1.00 91.25 114 TYR A CA 1
ATOM 843 C C . TYR A 1 114 ? -5.018 -6.868 -8.882 1.00 91.25 114 TYR A C 1
ATOM 845 O O . TYR A 1 114 ? -6.082 -6.600 -8.330 1.00 91.25 114 TYR A O 1
ATOM 853 N N . ASN A 1 115 ? -4.109 -5.921 -9.136 1.00 91.62 115 ASN A N 1
ATOM 854 C CA . ASN A 1 115 ? -4.297 -4.532 -8.710 1.00 91.62 115 ASN A CA 1
ATOM 855 C C . ASN A 1 115 ? -5.451 -3.840 -9.451 1.00 91.62 115 ASN A C 1
ATOM 857 O O . ASN A 1 115 ? -6.165 -3.046 -8.848 1.00 91.62 115 ASN A O 1
ATOM 861 N N . LEU A 1 116 ? -5.688 -4.163 -10.726 1.00 93.12 116 LEU A N 1
ATOM 862 C CA . LEU A 1 116 ? -6.850 -3.660 -11.466 1.00 93.12 116 LEU A CA 1
ATOM 863 C C . LEU A 1 116 ? -8.178 -4.149 -10.880 1.00 93.12 116 LEU A C 1
ATOM 865 O O . LEU A 1 116 ? -9.120 -3.365 -10.764 1.00 93.12 116 LEU A O 1
ATOM 869 N N . GLN A 1 117 ? -8.258 -5.422 -10.483 1.00 92.81 117 GLN A N 1
ATOM 870 C CA . GLN A 1 117 ? -9.436 -5.951 -9.791 1.00 92.81 117 GLN A CA 1
ATOM 871 C C . GLN A 1 117 ? -9.643 -5.258 -8.441 1.00 92.81 117 GLN A C 1
ATOM 873 O O . GLN A 1 117 ? -10.772 -4.898 -8.110 1.00 92.81 117 GLN A O 1
ATOM 878 N N . LEU A 1 118 ? -8.556 -4.984 -7.713 1.00 92.31 118 LEU A N 1
ATOM 879 C CA . LEU A 1 118 ? -8.610 -4.248 -6.451 1.00 92.31 118 LEU A CA 1
ATOM 880 C C . LEU A 1 118 ? -9.168 -2.832 -6.640 1.00 92.31 118 LEU A C 1
ATOM 882 O O . LEU A 1 118 ? -10.111 -2.455 -5.955 1.00 92.31 118 LEU A O 1
ATOM 886 N N . VAL A 1 119 ? -8.646 -2.083 -7.618 1.00 92.75 119 VAL A N 1
ATOM 887 C CA . VAL A 1 119 ? -9.132 -0.733 -7.961 1.00 92.75 119 VAL A CA 1
ATOM 888 C C . VAL A 1 119 ? -10.597 -0.771 -8.402 1.00 92.75 119 VAL A C 1
ATOM 890 O O . VAL A 1 119 ? -11.377 0.116 -8.068 1.00 92.75 119 VAL A O 1
ATOM 893 N N . THR A 1 120 ? -11.004 -1.812 -9.130 1.00 93.50 120 THR A N 1
ATOM 894 C CA . THR A 1 120 ? -12.407 -1.995 -9.527 1.00 93.50 120 THR A CA 1
ATOM 895 C C . THR A 1 120 ? -13.309 -2.170 -8.303 1.00 93.50 120 THR A C 1
ATOM 897 O O . THR A 1 120 ? -14.350 -1.521 -8.213 1.00 93.50 120 THR A O 1
ATOM 900 N N . ALA A 1 121 ? -12.897 -2.988 -7.332 1.00 94.69 121 ALA A N 1
ATOM 901 C CA . ALA A 1 121 ? -13.628 -3.159 -6.081 1.00 94.69 121 ALA A CA 1
ATOM 902 C C . ALA A 1 121 ? -13.674 -1.869 -5.244 1.00 94.69 121 ALA A C 1
ATOM 904 O O . ALA A 1 121 ? -14.736 -1.510 -4.743 1.00 94.69 121 ALA A O 1
ATOM 905 N N . GLU A 1 122 ? -12.558 -1.143 -5.142 1.00 93.38 122 GLU A N 1
ATOM 906 C CA . GLU A 1 122 ? -12.488 0.162 -4.470 1.00 93.38 122 GLU A CA 1
ATOM 907 C C . GLU A 1 122 ? -13.451 1.175 -5.115 1.00 93.38 122 GLU A C 1
ATOM 909 O O . GLU A 1 122 ? -14.186 1.866 -4.412 1.00 93.38 122 GLU A O 1
ATOM 914 N N . ASN A 1 123 ? -13.532 1.211 -6.449 1.00 94.56 123 ASN A N 1
ATOM 915 C CA . ASN A 1 123 ? -14.483 2.062 -7.165 1.00 94.56 123 ASN A CA 1
ATOM 916 C C . ASN A 1 123 ? -15.941 1.682 -6.875 1.00 94.56 123 ASN A C 1
ATOM 918 O O . ASN A 1 123 ? -16.777 2.569 -6.703 1.00 94.56 123 ASN A O 1
ATOM 922 N N . TYR A 1 124 ? -16.261 0.386 -6.794 1.00 96.00 124 TYR A N 1
ATOM 923 C CA . TYR A 1 124 ? -17.597 -0.054 -6.389 1.00 96.00 124 TYR A CA 1
ATOM 924 C C . TYR A 1 124 ? -17.933 0.381 -4.960 1.00 96.00 124 TYR A C 1
ATOM 926 O O . TYR A 1 124 ? -19.038 0.872 -4.730 1.00 96.00 124 TYR A O 1
ATOM 934 N N . LEU A 1 125 ? -16.987 0.275 -4.021 1.00 94.25 125 LEU A N 1
ATOM 935 C CA . LEU A 1 125 ? -17.168 0.756 -2.647 1.00 94.25 125 LEU A CA 1
ATOM 936 C C . LEU A 1 125 ? -17.387 2.270 -2.598 1.00 94.25 125 LEU A C 1
ATOM 938 O O . LEU A 1 125 ? -18.319 2.725 -1.940 1.00 94.25 125 LEU A O 1
ATOM 942 N N . ALA A 1 126 ? -16.598 3.045 -3.346 1.00 94.25 126 ALA A N 1
ATOM 943 C CA . ALA A 1 126 ? -16.750 4.498 -3.432 1.00 94.25 126 ALA A CA 1
ATOM 944 C C . ALA A 1 126 ? -18.117 4.921 -4.001 1.00 94.25 126 ALA A C 1
ATOM 946 O O . ALA A 1 126 ? -18.648 5.968 -3.640 1.00 94.25 126 ALA A O 1
ATOM 947 N N . GLN A 1 127 ? -18.708 4.094 -4.865 1.00 95.12 127 GLN A N 1
ATOM 948 C CA . GLN A 1 127 ? -20.056 4.284 -5.413 1.00 95.12 127 GLN A CA 1
ATOM 949 C C . GLN A 1 127 ? -21.169 3.746 -4.494 1.00 95.12 127 GLN A C 1
ATOM 951 O O . GLN A 1 127 ? -22.345 3.841 -4.841 1.00 95.12 127 GLN A O 1
ATOM 956 N N . GLY A 1 128 ? -20.826 3.147 -3.350 1.00 93.19 128 GLY A N 1
ATOM 957 C CA . GLY A 1 128 ? -21.774 2.501 -2.439 1.00 93.19 128 GLY A CA 1
ATOM 958 C C . GLY A 1 128 ? -22.292 1.138 -2.919 1.00 93.19 128 GLY A C 1
ATOM 959 O O . GLY A 1 128 ? -23.180 0.563 -2.293 1.00 93.19 128 GLY A O 1
ATOM 960 N N . ASN A 1 129 ? -21.748 0.586 -4.007 1.00 95.31 129 ASN A N 1
ATOM 961 C CA . ASN A 1 129 ? -22.119 -0.727 -4.532 1.00 95.31 129 ASN A CA 1
ATOM 962 C C . ASN A 1 129 ? -21.344 -1.847 -3.819 1.00 95.31 129 ASN A C 1
ATOM 964 O O . ASN A 1 129 ? -20.430 -2.472 -4.365 1.00 95.31 129 ASN A O 1
ATOM 968 N N . THR A 1 130 ? -21.722 -2.109 -2.571 1.00 94.19 130 THR A N 1
ATOM 969 C CA . THR A 1 130 ? -21.054 -3.089 -1.703 1.00 94.19 130 THR A CA 1
ATOM 970 C C . THR A 1 130 ? -21.158 -4.526 -2.222 1.00 94.19 130 THR A C 1
ATOM 972 O O . THR A 1 130 ? -20.215 -5.300 -2.076 1.00 94.19 130 THR A O 1
ATOM 975 N N . ILE A 1 131 ? -22.252 -4.883 -2.905 1.00 94.31 131 ILE A N 1
ATOM 976 C CA . ILE A 1 131 ? -22.468 -6.234 -3.449 1.00 94.31 131 ILE A CA 1
ATOM 977 C C . ILE A 1 131 ? -21.479 -6.533 -4.586 1.00 94.31 131 ILE A C 1
ATOM 979 O O . ILE A 1 131 ? -20.831 -7.583 -4.585 1.00 94.31 131 ILE A O 1
ATOM 983 N N . ALA A 1 132 ? -21.330 -5.616 -5.549 1.00 94.56 132 ALA A N 1
ATOM 984 C CA . ALA A 1 132 ? -20.390 -5.792 -6.658 1.00 94.56 132 ALA A CA 1
ATOM 985 C C . ALA A 1 132 ? -18.930 -5.797 -6.177 1.00 94.56 132 ALA A C 1
ATOM 987 O O . ALA A 1 132 ? -18.126 -6.612 -6.646 1.00 94.56 132 ALA A O 1
ATOM 988 N N . ALA A 1 133 ? -18.610 -4.947 -5.194 1.00 95.31 133 ALA A N 1
ATOM 989 C CA . ALA A 1 133 ? -17.316 -4.966 -4.524 1.00 95.31 133 ALA A CA 1
ATOM 990 C C . ALA A 1 133 ? -17.052 -6.329 -3.869 1.00 95.31 133 ALA A C 1
ATOM 992 O O . ALA A 1 133 ? -16.055 -6.973 -4.187 1.00 95.31 133 ALA A O 1
ATOM 993 N N . SER A 1 134 ? -17.977 -6.815 -3.032 1.00 93.75 134 SER A N 1
ATOM 994 C CA . SER A 1 134 ? -17.856 -8.101 -2.331 1.00 93.75 134 SER A CA 1
ATOM 995 C C . SER A 1 134 ? -17.647 -9.270 -3.298 1.00 93.75 134 SER A C 1
ATOM 997 O O . SER A 1 134 ? -16.756 -10.089 -3.086 1.00 93.75 134 SER A O 1
ATOM 999 N N . ASN A 1 135 ? -18.402 -9.331 -4.402 1.00 93.81 135 ASN A N 1
ATOM 1000 C CA . ASN A 1 135 ? -18.240 -10.386 -5.408 1.00 93.81 135 ASN A CA 1
ATOM 1001 C C . ASN A 1 135 ? -16.842 -10.369 -6.050 1.00 93.81 135 ASN A C 1
ATOM 1003 O O . ASN A 1 135 ? -16.231 -11.424 -6.226 1.00 93.81 135 ASN A O 1
ATOM 1007 N N . THR A 1 136 ? -16.321 -9.178 -6.359 1.00 94.50 136 THR A N 1
ATOM 1008 C CA . THR A 1 136 ? -14.972 -9.012 -6.922 1.00 94.50 136 THR A CA 1
ATOM 1009 C C . THR A 1 136 ? -13.905 -9.436 -5.910 1.00 94.50 136 THR A C 1
ATOM 1011 O O . THR A 1 136 ? -13.023 -10.232 -6.225 1.00 94.50 136 THR A O 1
ATOM 1014 N N . LEU A 1 137 ? -14.017 -8.967 -4.666 1.00 95.50 137 LEU A N 1
ATOM 1015 C CA . LEU A 1 137 ? -13.053 -9.237 -3.599 1.00 95.50 137 LEU A CA 1
ATOM 1016 C C . LEU A 1 137 ? -13.047 -10.714 -3.172 1.00 95.50 137 LEU A C 1
ATOM 1018 O O . LEU A 1 137 ? -11.980 -11.267 -2.914 1.00 95.50 137 LEU A O 1
ATOM 1022 N N . ARG A 1 138 ? -14.207 -11.387 -3.154 1.00 94.38 138 ARG A N 1
ATOM 1023 C CA . ARG A 1 138 ? -14.300 -12.836 -2.894 1.00 94.38 138 ARG A CA 1
ATOM 1024 C C . ARG A 1 138 ? -13.559 -13.655 -3.943 1.00 94.38 138 ARG A C 1
ATOM 1026 O O . ARG A 1 138 ? -12.860 -14.602 -3.589 1.00 94.38 138 ARG A O 1
ATOM 1033 N N . ALA A 1 139 ? -13.662 -13.278 -5.217 1.00 92.44 139 ALA A N 1
ATOM 1034 C CA . ALA A 1 139 ? -12.891 -13.930 -6.271 1.00 92.44 139 ALA A CA 1
ATOM 1035 C C . ALA A 1 139 ? -11.381 -13.762 -6.035 1.00 92.44 139 ALA A C 1
ATOM 1037 O O . ALA A 1 139 ? -10.632 -14.730 -6.149 1.00 92.44 139 ALA A O 1
ATOM 1038 N N . MET A 1 140 ? -10.938 -12.574 -5.614 1.00 93.00 140 MET A N 1
ATOM 1039 C CA . MET A 1 140 ? -9.531 -12.322 -5.273 1.00 93.00 140 MET A CA 1
ATOM 1040 C C . MET A 1 140 ? -9.066 -13.114 -4.041 1.00 93.00 140 MET A C 1
ATOM 1042 O O . MET A 1 140 ? -7.934 -13.592 -4.009 1.00 93.00 140 MET A O 1
ATOM 1046 N N . ALA A 1 141 ? -9.940 -13.312 -3.051 1.00 91.38 141 ALA A N 1
ATOM 1047 C CA . ALA A 1 141 ? -9.642 -14.083 -1.844 1.00 91.38 141 ALA A CA 1
ATOM 1048 C C . ALA A 1 141 ? -9.418 -15.586 -2.104 1.00 91.38 141 ALA A C 1
ATOM 1050 O O . ALA A 1 141 ? -8.862 -16.266 -1.244 1.00 91.38 141 ALA A O 1
ATOM 1051 N N . SER A 1 142 ? -9.80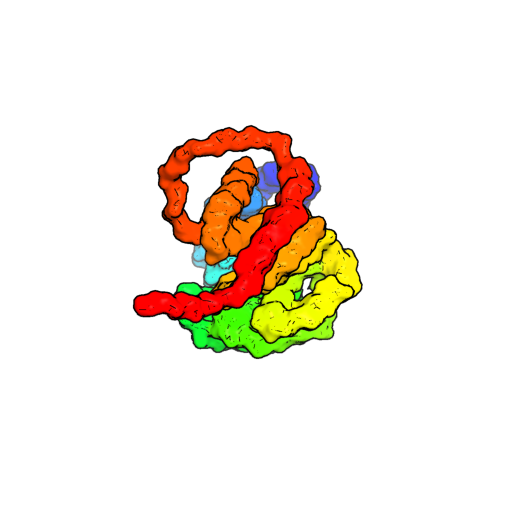1 -16.105 -3.280 1.00 88.69 142 SER A N 1
ATOM 1052 C CA . SER A 1 142 ? -9.513 -17.493 -3.679 1.00 88.69 142 SER A CA 1
ATOM 1053 C C . SER A 1 142 ? -8.017 -17.761 -3.890 1.00 88.69 142 SER A C 1
ATOM 1055 O O . SER A 1 142 ? -7.543 -18.870 -3.649 1.00 88.69 142 SER A O 1
ATOM 1057 N N . THR A 1 143 ? -7.257 -16.736 -4.281 1.00 87.19 143 THR A N 1
ATOM 1058 C CA . THR A 1 143 ? -5.794 -16.764 -4.395 1.00 87.19 143 THR A CA 1
ATOM 1059 C C . THR A 1 143 ? -5.219 -15.637 -3.541 1.00 87.19 143 THR A C 1
ATOM 1061 O O . THR A 1 143 ? -4.832 -14.592 -4.072 1.00 87.19 143 THR A O 1
ATOM 1064 N N . PRO A 1 144 ? -5.216 -15.805 -2.209 1.00 85.00 144 PRO A N 1
ATOM 1065 C CA . PRO A 1 144 ? -4.917 -14.716 -1.300 1.00 85.00 144 PRO A CA 1
ATOM 1066 C C . PRO A 1 144 ? -3.452 -14.276 -1.416 1.00 85.00 144 PRO A C 1
ATOM 1068 O O . PRO A 1 144 ? -2.561 -15.109 -1.631 1.00 85.00 144 PRO A O 1
ATOM 1071 N N . PRO A 1 145 ? -3.169 -12.975 -1.245 1.00 85.00 145 PRO A N 1
ATOM 1072 C CA . PRO A 1 145 ? -1.799 -12.495 -1.180 1.00 85.00 145 PRO A CA 1
ATOM 1073 C C . PRO A 1 145 ? -1.083 -13.084 0.043 1.00 85.00 145 PRO A C 1
ATOM 1075 O O . PRO A 1 145 ? -1.661 -13.261 1.116 1.00 85.00 145 PRO A O 1
ATOM 1078 N N . LYS A 1 146 ? 0.208 -13.388 -0.124 1.00 87.00 146 LYS A N 1
ATOM 1079 C CA . LYS A 1 146 ? 1.045 -13.949 0.949 1.00 87.00 146 LYS A CA 1
ATOM 1080 C C . LYS A 1 146 ? 1.545 -12.876 1.913 1.00 87.00 146 LYS A C 1
ATOM 1082 O O . LYS A 1 146 ? 1.683 -13.142 3.102 1.00 87.00 146 LYS A O 1
ATOM 1087 N N . ALA A 1 147 ? 1.824 -11.677 1.398 1.00 88.06 147 ALA A N 1
ATOM 1088 C CA . ALA A 1 147 ? 2.296 -10.561 2.202 1.00 88.06 147 ALA A CA 1
ATOM 1089 C C . ALA A 1 147 ? 1.190 -10.109 3.176 1.00 88.06 147 ALA A C 1
ATOM 1091 O O . ALA A 1 147 ? 0.071 -9.840 2.728 1.00 88.06 147 ALA A O 1
ATOM 1092 N N . PRO A 1 148 ? 1.475 -9.993 4.484 1.00 92.19 148 PRO A N 1
ATOM 1093 C CA . PRO A 1 148 ? 0.457 -9.656 5.479 1.00 92.19 148 PRO A CA 1
ATOM 1094 C C . PRO A 1 148 ? -0.225 -8.310 5.248 1.00 92.19 148 PRO A C 1
ATOM 1096 O O . PRO A 1 148 ? -1.439 -8.219 5.415 1.00 92.19 148 PRO A O 1
ATOM 1099 N N . ALA A 1 149 ? 0.518 -7.299 4.793 1.00 90.12 149 ALA A N 1
ATOM 1100 C CA . ALA A 1 149 ? -0.044 -5.988 4.479 1.00 90.12 149 ALA A CA 1
ATOM 1101 C C . ALA A 1 149 ? -1.078 -6.066 3.341 1.00 90.12 149 ALA A C 1
ATOM 1103 O O . ALA A 1 149 ? -2.176 -5.522 3.451 1.00 90.12 149 ALA A O 1
ATOM 1104 N N . ASP A 1 150 ? -0.773 -6.812 2.276 1.00 90.31 150 ASP A N 1
ATOM 1105 C CA . ASP A 1 150 ? -1.682 -6.989 1.139 1.00 90.31 150 ASP A CA 1
ATOM 1106 C C . ASP A 1 150 ? -2.912 -7.827 1.521 1.00 90.31 150 ASP A C 1
ATOM 1108 O O . ASP A 1 150 ? -4.033 -7.519 1.106 1.00 90.31 150 ASP A O 1
ATOM 1112 N N . ALA A 1 151 ? -2.720 -8.867 2.341 1.00 93.19 151 ALA A N 1
ATOM 1113 C CA . ALA A 1 151 ? -3.813 -9.673 2.884 1.00 93.19 151 ALA A CA 1
ATOM 1114 C C . ALA A 1 151 ? -4.716 -8.843 3.799 1.00 93.19 151 ALA A C 1
ATOM 1116 O O . ALA A 1 151 ? -5.938 -8.938 3.707 1.00 93.19 151 ALA A O 1
ATOM 1117 N N . GLY A 1 152 ? -4.119 -7.980 4.624 1.00 93.19 152 GLY A N 1
ATOM 1118 C CA . GLY A 1 152 ? -4.820 -7.011 5.454 1.00 93.19 152 GLY A CA 1
ATOM 1119 C C . GLY A 1 152 ? -5.638 -6.031 4.629 1.00 93.19 152 GLY A C 1
ATOM 1120 O O . GLY A 1 152 ? -6.827 -5.876 4.894 1.00 93.19 152 GLY A O 1
ATOM 1121 N N . LYS A 1 153 ? -5.057 -5.447 3.575 1.00 93.19 153 LYS A N 1
ATOM 1122 C CA . LYS A 1 153 ? -5.781 -4.551 2.668 1.00 93.19 153 LYS A CA 1
ATOM 1123 C C . LYS A 1 153 ? -6.994 -5.243 2.038 1.00 93.19 153 LYS A C 1
ATOM 1125 O O . LYS A 1 153 ? -8.088 -4.683 2.058 1.00 93.19 153 LYS A O 1
ATOM 1130 N N . LEU A 1 154 ? -6.822 -6.456 1.506 1.00 95.19 154 LEU A N 1
ATOM 1131 C CA . LEU A 1 154 ? -7.924 -7.226 0.918 1.00 95.19 154 LEU A CA 1
ATOM 1132 C C . LEU A 1 154 ? -8.999 -7.566 1.964 1.00 95.19 154 LEU A C 1
ATOM 1134 O O . LEU A 1 154 ? -10.188 -7.399 1.697 1.00 95.19 154 LEU A O 1
ATOM 1138 N N . ALA A 1 155 ? -8.594 -7.988 3.164 1.00 96.19 155 ALA A N 1
ATOM 1139 C CA . ALA A 1 155 ? -9.512 -8.280 4.263 1.00 96.19 155 ALA A CA 1
ATOM 1140 C C . ALA A 1 155 ? -10.294 -7.036 4.706 1.00 96.19 155 ALA A C 1
ATOM 1142 O O . ALA A 1 155 ? -11.499 -7.120 4.936 1.00 96.19 155 ALA A O 1
ATOM 1143 N N . ARG A 1 156 ? -9.641 -5.873 4.777 1.00 95.12 156 ARG A N 1
ATOM 1144 C CA . ARG A 1 156 ? -10.295 -4.607 5.114 1.00 95.12 156 ARG A CA 1
ATOM 1145 C C . ARG A 1 156 ? -11.359 -4.246 4.081 1.00 95.12 156 ARG A C 1
ATOM 1147 O O . ARG A 1 156 ? -12.488 -3.974 4.462 1.00 95.12 156 ARG A O 1
ATOM 1154 N N . LEU A 1 157 ? -11.041 -4.329 2.788 1.00 95.00 157 LEU A N 1
ATOM 1155 C CA . LEU A 1 157 ? -12.011 -4.059 1.719 1.00 95.00 157 LEU A CA 1
ATOM 1156 C C . LEU A 1 157 ? -13.189 -5.048 1.747 1.00 95.00 157 LEU A C 1
ATOM 1158 O O . LEU A 1 157 ? -14.332 -4.658 1.518 1.00 95.00 157 LEU A O 1
ATOM 1162 N N . LEU A 1 158 ? -12.936 -6.324 2.065 1.00 96.00 158 LEU A N 1
ATOM 1163 C CA . LEU A 1 158 ? -13.999 -7.312 2.276 1.00 96.00 158 LEU A CA 1
ATOM 1164 C C . LEU A 1 158 ? -14.909 -6.900 3.440 1.00 96.00 158 LEU A C 1
ATOM 1166 O O . LEU A 1 158 ? -16.128 -6.879 3.276 1.00 96.00 158 LEU A O 1
ATOM 1170 N N . ALA A 1 159 ? -14.334 -6.503 4.576 1.00 95.00 159 ALA A N 1
ATOM 1171 C CA . ALA A 1 159 ? -15.087 -6.029 5.733 1.00 95.00 159 ALA A CA 1
ATOM 1172 C C . ALA A 1 159 ? -15.885 -4.744 5.432 1.00 95.00 159 ALA A C 1
ATOM 1174 O O . ALA A 1 159 ? -17.050 -4.652 5.815 1.00 95.00 159 ALA A O 1
ATOM 1175 N N . GLU A 1 160 ? -15.304 -3.789 4.699 1.00 93.25 160 GLU A N 1
ATOM 1176 C CA . GLU A 1 160 ? -15.975 -2.566 4.226 1.00 93.25 160 GLU A CA 1
ATOM 1177 C C . GLU A 1 160 ? -17.133 -2.877 3.264 1.00 93.25 160 GLU A C 1
ATOM 1179 O O . GLU A 1 160 ? -18.171 -2.219 3.305 1.00 93.25 160 GLU A O 1
ATOM 1184 N N . SER A 1 161 ? -17.005 -3.927 2.444 1.00 94.62 161 SER A N 1
ATOM 1185 C CA . SER A 1 161 ? -18.089 -4.419 1.582 1.00 94.62 161 SER A CA 1
ATOM 1186 C C . SER A 1 161 ? -19.205 -5.159 2.340 1.00 94.62 161 SER A C 1
ATOM 1188 O O . SER A 1 161 ? -20.215 -5.524 1.741 1.00 94.62 161 SER A O 1
ATOM 1190 N N . GLY A 1 162 ? -19.038 -5.387 3.648 1.00 92.19 162 GLY A N 1
ATOM 1191 C CA . GLY A 1 162 ? -19.965 -6.136 4.501 1.00 92.19 162 GLY A CA 1
ATOM 1192 C C . GLY A 1 162 ? -19.679 -7.640 4.595 1.00 92.19 162 GLY A C 1
ATOM 1193 O O . GLY A 1 162 ? -20.360 -8.346 5.335 1.00 92.19 162 GLY A O 1
ATOM 1194 N N . ASP A 1 163 ? -18.655 -8.145 3.904 1.00 94.56 163 ASP A N 1
ATOM 1195 C CA . ASP A 1 163 ? -18.254 -9.556 3.918 1.00 94.56 163 ASP A CA 1
ATOM 1196 C C . ASP A 1 163 ? -17.204 -9.835 5.002 1.00 94.56 163 ASP A C 1
ATOM 1198 O O . ASP A 1 163 ? -16.045 -10.187 4.75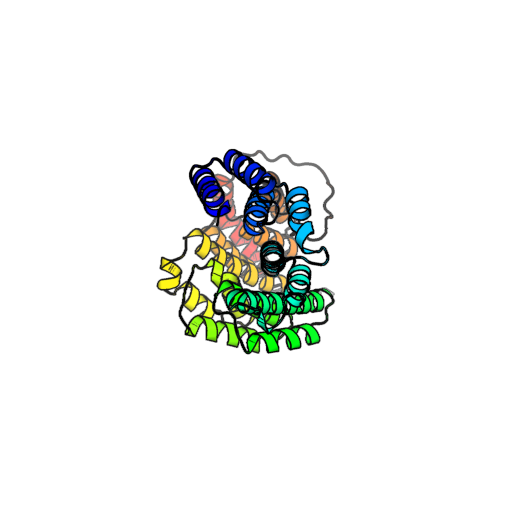4 1.00 94.56 163 ASP A O 1
ATOM 1202 N N . LEU A 1 164 ? -17.623 -9.639 6.251 1.00 94.81 164 LEU A N 1
ATOM 1203 C CA . LEU A 1 164 ? -16.750 -9.801 7.408 1.00 94.81 164 LEU A CA 1
ATOM 1204 C C . LEU A 1 164 ? -16.331 -11.264 7.620 1.00 94.81 164 LEU A C 1
ATOM 1206 O O . LEU A 1 164 ? -15.228 -11.533 8.093 1.00 94.81 164 LEU A O 1
ATOM 1210 N N . THR A 1 165 ? -17.178 -12.219 7.231 1.00 95.06 165 THR A N 1
ATOM 1211 C CA . THR A 1 165 ? -16.886 -13.654 7.336 1.00 95.06 165 THR A CA 1
ATOM 1212 C C . THR A 1 165 ? -15.696 -14.046 6.464 1.00 95.06 165 THR A C 1
ATOM 1214 O O . THR A 1 165 ? -14.757 -14.676 6.959 1.00 95.06 165 THR A O 1
ATOM 1217 N N . THR A 1 166 ? -15.686 -13.635 5.191 1.00 95.69 166 THR A N 1
ATOM 1218 C CA . THR A 1 166 ? -14.558 -13.917 4.293 1.00 95.69 166 THR A CA 1
ATOM 1219 C C . THR A 1 166 ? -13.311 -13.150 4.727 1.00 95.69 166 THR A C 1
ATOM 1221 O O . THR A 1 166 ? -12.218 -13.718 4.725 1.00 95.69 166 THR A O 1
ATOM 1224 N N . ALA A 1 167 ? -13.464 -11.898 5.174 1.00 96.50 167 ALA A N 1
ATOM 1225 C CA . ALA A 1 167 ? -12.358 -11.096 5.697 1.00 96.50 167 ALA A CA 1
ATOM 1226 C C . ALA A 1 167 ? -11.637 -11.793 6.865 1.00 96.50 167 ALA A C 1
ATOM 1228 O O . ALA A 1 167 ? -10.415 -11.938 6.847 1.00 96.50 167 ALA A O 1
ATOM 1229 N N . VAL A 1 168 ? -12.386 -12.293 7.852 1.00 96.81 168 VAL A N 1
ATOM 1230 C CA . VAL A 1 168 ? -11.825 -13.024 8.999 1.00 96.81 168 VAL A CA 1
ATOM 1231 C C . VAL A 1 168 ? -11.167 -14.333 8.562 1.00 96.81 168 VAL A C 1
ATOM 1233 O O . VAL A 1 168 ? -10.082 -14.655 9.044 1.00 96.81 168 VAL A O 1
ATOM 1236 N N . SER A 1 169 ? -11.782 -15.084 7.641 1.00 96.06 169 SER A N 1
ATOM 1237 C CA . SER A 1 169 ? -11.174 -16.311 7.107 1.00 96.06 169 SER A CA 1
ATOM 1238 C C . SER A 1 169 ? -9.831 -16.025 6.436 1.00 96.06 169 SER A C 1
ATOM 1240 O O . SER A 1 169 ? -8.874 -16.767 6.645 1.00 96.06 169 SER A O 1
ATOM 1242 N N . LEU A 1 170 ? -9.752 -14.954 5.644 1.00 96.00 170 LEU A N 1
ATOM 1243 C CA . LEU A 1 170 ? -8.527 -14.531 4.975 1.00 96.00 170 LEU A CA 1
ATOM 1244 C C . LEU A 1 170 ? -7.428 -14.187 5.989 1.00 96.00 170 LEU A C 1
ATOM 1246 O O . LEU A 1 170 ? -6.303 -14.671 5.861 1.00 96.00 170 LEU A O 1
ATOM 1250 N N . VAL A 1 171 ? -7.769 -13.409 7.020 1.00 96.44 171 VAL A N 1
ATOM 1251 C CA . VAL A 1 171 ? -6.848 -13.037 8.105 1.00 96.44 171 VAL A CA 1
ATOM 1252 C C . VAL A 1 171 ? -6.335 -14.272 8.845 1.00 96.44 171 VAL A C 1
ATOM 1254 O O . VAL A 1 171 ? -5.126 -14.451 8.983 1.00 96.44 171 VAL A O 1
ATOM 1257 N N . ARG A 1 172 ? -7.227 -15.173 9.271 1.00 95.94 172 ARG A N 1
ATOM 1258 C CA . ARG A 1 172 ? -6.836 -16.407 9.973 1.00 95.94 172 ARG A CA 1
ATOM 1259 C C . ARG A 1 172 ? -5.918 -17.281 9.123 1.00 95.94 172 ARG A C 1
ATOM 1261 O O . ARG A 1 172 ? -4.911 -17.765 9.633 1.00 95.94 172 ARG A O 1
ATOM 1268 N N . ASN A 1 173 ? -6.217 -17.432 7.832 1.00 94.94 173 ASN A N 1
ATOM 1269 C CA . ASN A 1 173 ? -5.379 -18.195 6.908 1.00 94.94 173 ASN A CA 1
ATOM 1270 C C . ASN A 1 173 ? -3.980 -17.573 6.767 1.00 94.94 173 ASN A C 1
ATOM 1272 O O . ASN A 1 173 ? -2.982 -18.297 6.821 1.00 94.94 173 ASN A O 1
ATOM 1276 N N . ASN A 1 174 ? -3.890 -16.244 6.647 1.00 94.81 174 ASN A N 1
ATOM 1277 C CA . ASN A 1 174 ? -2.609 -15.542 6.566 1.00 94.81 174 ASN A CA 1
ATOM 1278 C C . ASN A 1 174 ? -1.782 -15.722 7.851 1.00 94.81 174 ASN A C 1
ATOM 1280 O O . ASN A 1 174 ? -0.641 -16.168 7.770 1.00 94.81 174 ASN A O 1
ATOM 1284 N N . ILE A 1 175 ? -2.381 -15.504 9.027 1.00 93.56 175 ILE A N 1
ATOM 1285 C CA . ILE A 1 175 ? -1.717 -15.705 10.327 1.00 93.56 175 ILE A CA 1
ATOM 1286 C C . ILE A 1 175 ? -1.267 -17.165 10.499 1.00 93.56 175 ILE A C 1
ATOM 1288 O O . ILE A 1 175 ? -0.153 -17.421 10.956 1.00 93.56 175 ILE A O 1
ATOM 1292 N N . SER A 1 176 ? -2.102 -18.132 10.101 1.00 92.31 176 SER A N 1
ATOM 1293 C CA . SER A 1 176 ? -1.781 -19.566 10.196 1.00 92.31 176 SER A CA 1
ATOM 1294 C C . SER A 1 176 ? -0.632 -19.997 9.281 1.00 92.31 176 SER A C 1
ATOM 1296 O O . SER A 1 176 ? 0.057 -20.969 9.580 1.00 92.31 176 SER A O 1
ATOM 1298 N N . SER A 1 177 ? -0.390 -19.254 8.196 1.00 90.69 177 SER A N 1
ATOM 1299 C CA . SER A 1 177 ? 0.730 -19.492 7.276 1.00 90.69 177 SER A CA 1
ATOM 1300 C C . SER A 1 177 ? 2.075 -19.023 7.848 1.00 90.69 177 SER A C 1
ATOM 1302 O O . SER A 1 177 ? 3.118 -19.277 7.246 1.00 90.69 177 SER A O 1
ATOM 1304 N N . GLY A 1 178 ? 2.058 -18.371 9.013 1.00 89.44 178 GLY A N 1
ATOM 1305 C CA . GLY A 1 178 ? 3.229 -17.893 9.733 1.00 89.44 178 GLY A CA 1
ATOM 1306 C C . GLY A 1 178 ? 3.257 -16.372 9.836 1.00 89.44 178 GLY A C 1
ATOM 1307 O O . GLY A 1 178 ? 2.988 -15.657 8.871 1.00 89.44 178 GLY A O 1
ATOM 1308 N N . VAL A 1 179 ? 3.628 -15.872 11.016 1.00 90.00 179 VAL A N 1
ATOM 1309 C CA . VAL A 1 179 ? 3.750 -14.434 11.248 1.00 90.00 179 VAL A CA 1
ATOM 1310 C C . VAL A 1 179 ? 5.092 -13.943 10.710 1.00 90.00 179 VAL A C 1
ATOM 1312 O O . VAL A 1 179 ? 6.145 -14.171 11.301 1.00 90.00 179 VAL A O 1
ATOM 1315 N N . SER A 1 180 ? 5.051 -13.254 9.575 1.00 88.31 180 SER A N 1
ATOM 1316 C CA . SER A 1 180 ? 6.196 -12.550 8.984 1.00 88.31 180 SER A CA 1
ATOM 1317 C C . SER A 1 180 ? 5.961 -11.042 8.969 1.00 88.31 180 SER A C 1
ATOM 1319 O O . SER A 1 180 ? 4.833 -10.636 8.729 1.00 88.31 180 SER A O 1
ATOM 1321 N N . GLY A 1 181 ? 6.987 -10.212 9.140 1.00 87.44 181 GLY A N 1
ATOM 1322 C CA . GLY A 1 181 ? 6.837 -8.748 9.100 1.00 87.44 181 GLY A CA 1
ATOM 1323 C C . GLY A 1 181 ? 6.529 -8.128 10.461 1.00 87.44 181 GLY A C 1
ATOM 1324 O O . GLY A 1 181 ? 6.566 -8.815 11.481 1.00 87.44 181 GLY A O 1
ATOM 1325 N N . ASN A 1 182 ? 6.297 -6.818 10.480 1.00 91.25 182 ASN A N 1
ATOM 1326 C CA . ASN A 1 182 ? 6.110 -6.024 11.697 1.00 91.25 182 ASN A CA 1
ATOM 1327 C C . ASN A 1 182 ? 4.623 -5.744 11.970 1.00 91.25 182 ASN A C 1
ATOM 1329 O O . ASN A 1 182 ? 3.754 -6.014 11.148 1.00 91.25 182 ASN A O 1
ATOM 1333 N N . ALA A 1 183 ? 4.317 -5.167 13.128 1.00 90.12 183 ALA A N 1
ATOM 1334 C CA . ALA A 1 183 ? 2.954 -4.909 13.571 1.00 90.12 183 ALA A CA 1
ATOM 1335 C C . ALA A 1 183 ? 2.173 -4.007 12.600 1.00 90.12 183 ALA A C 1
ATOM 1337 O O . ALA A 1 183 ? 0.978 -4.218 12.409 1.00 90.12 183 ALA A O 1
ATOM 1338 N N . GLY A 1 184 ? 2.842 -3.061 11.933 1.00 88.25 184 GLY A N 1
ATOM 1339 C CA . GLY A 1 184 ? 2.230 -2.226 10.898 1.00 88.25 184 GLY A CA 1
ATOM 1340 C C . GLY A 1 184 ? 1.677 -3.038 9.725 1.00 88.25 184 GLY A C 1
ATOM 1341 O O . GLY A 1 184 ? 0.590 -2.730 9.244 1.00 88.25 184 GLY A O 1
ATOM 1342 N N . ASP A 1 185 ? 2.349 -4.127 9.337 1.00 90.88 185 ASP A N 1
ATOM 1343 C CA . ASP A 1 185 ? 1.902 -5.011 8.250 1.00 90.88 185 ASP A CA 1
ATOM 1344 C C . ASP A 1 185 ? 0.617 -5.782 8.615 1.00 90.88 185 ASP A C 1
ATOM 1346 O O . ASP A 1 185 ? -0.131 -6.200 7.735 1.00 90.88 185 ASP A O 1
ATOM 1350 N N . TYR A 1 186 ? 0.327 -5.945 9.911 1.00 93.50 186 TYR A N 1
ATOM 1351 C CA . TYR A 1 186 ? -0.892 -6.593 10.412 1.00 93.50 186 TYR A CA 1
ATOM 1352 C C . TYR A 1 186 ? -1.961 -5.606 10.882 1.00 93.50 186 TYR A C 1
ATOM 1354 O O . TYR A 1 186 ? -3.023 -6.046 11.323 1.00 93.50 186 TYR A O 1
ATOM 1362 N N . ALA A 1 187 ? -1.726 -4.293 10.802 1.00 91.75 187 ALA A N 1
ATOM 1363 C CA . ALA A 1 187 ? -2.643 -3.294 11.351 1.00 91.75 187 ALA A CA 1
ATOM 1364 C C . ALA A 1 187 ? -4.071 -3.445 10.793 1.00 91.75 187 ALA A C 1
ATOM 1366 O O . ALA A 1 187 ? -5.034 -3.474 11.562 1.00 91.75 187 ALA A O 1
ATOM 1367 N N . ASP A 1 188 ? -4.203 -3.643 9.478 1.00 93.31 188 ASP A N 1
ATOM 1368 C CA . ASP A 1 188 ? -5.494 -3.870 8.820 1.00 93.31 188 ASP A CA 1
ATOM 1369 C C . ASP A 1 188 ? -6.142 -5.200 9.234 1.00 93.31 188 ASP A C 1
ATOM 1371 O O . ASP A 1 188 ? -7.342 -5.260 9.492 1.00 93.31 188 ASP A O 1
ATOM 1375 N N . GLN A 1 189 ? -5.352 -6.270 9.363 1.00 95.00 189 GLN A N 1
ATOM 1376 C CA . GLN A 1 189 ? -5.853 -7.577 9.801 1.00 95.00 189 GLN A CA 1
ATOM 1377 C C . GLN A 1 189 ? -6.394 -7.520 11.236 1.00 95.00 189 GLN A C 1
ATOM 1379 O O . GLN A 1 189 ? -7.463 -8.050 11.537 1.00 95.00 189 GLN A O 1
ATOM 1384 N N . ILE A 1 190 ? -5.677 -6.825 12.120 1.00 93.44 190 ILE A N 1
ATOM 1385 C CA . ILE A 1 190 ? -6.079 -6.588 13.508 1.00 93.44 190 ILE A CA 1
ATOM 1386 C C . ILE A 1 190 ? -7.357 -5.746 13.558 1.00 93.44 190 ILE A C 1
ATOM 1388 O O . ILE A 1 190 ? -8.252 -6.039 14.354 1.00 93.44 190 ILE A O 1
ATOM 1392 N N . ALA A 1 191 ? -7.478 -4.726 12.705 1.00 90.81 191 ALA A N 1
ATOM 1393 C CA . ALA A 1 191 ? -8.696 -3.929 12.597 1.00 90.81 191 ALA A CA 1
ATOM 1394 C C . ALA A 1 191 ? -9.905 -4.789 12.190 1.00 90.81 191 ALA A C 1
ATOM 1396 O O . ALA A 1 191 ? -10.949 -4.700 12.837 1.00 90.81 191 ALA A O 1
ATOM 1397 N N . VAL A 1 192 ? -9.743 -5.684 11.208 1.00 94.44 192 VAL A N 1
ATOM 1398 C CA . VAL A 1 192 ? -10.784 -6.637 10.780 1.00 94.44 192 VAL A CA 1
ATOM 1399 C C . VAL A 1 192 ? -11.200 -7.573 11.918 1.00 94.44 192 VAL A C 1
ATOM 1401 O O . VAL A 1 192 ? -12.394 -7.731 12.174 1.00 94.44 192 VAL A O 1
ATOM 1404 N N . LEU A 1 193 ? -10.243 -8.160 12.648 1.00 94.50 193 LEU A N 1
ATOM 1405 C CA . LEU A 1 193 ? -10.546 -9.022 13.800 1.00 94.50 193 LEU A CA 1
ATOM 1406 C C . LEU A 1 193 ? -11.329 -8.265 14.881 1.00 94.50 193 LEU A C 1
ATOM 1408 O O . LEU A 1 193 ? -12.317 -8.774 15.408 1.00 94.50 193 LEU A O 1
ATOM 1412 N N . ASN A 1 194 ? -10.932 -7.027 15.178 1.00 90.69 194 ASN A N 1
ATOM 1413 C CA . ASN A 1 194 ? -11.627 -6.188 16.151 1.00 90.69 194 ASN A CA 1
ATOM 1414 C C . ASN A 1 194 ? -13.041 -5.802 15.693 1.00 90.69 194 ASN A C 1
ATOM 1416 O O . ASN A 1 194 ? -13.967 -5.831 16.503 1.00 90.69 194 ASN A O 1
ATOM 1420 N N . GLN A 1 195 ? -13.228 -5.488 14.407 1.00 88.62 195 GLN A N 1
ATOM 1421 C CA . GLN A 1 195 ? -14.544 -5.211 13.822 1.00 88.62 195 GLN A CA 1
ATOM 1422 C C . GLN A 1 195 ? -15.469 -6.433 13.906 1.00 88.62 195 GLN A C 1
ATOM 1424 O O . GLN A 1 195 ? -16.660 -6.283 14.163 1.00 88.62 195 GLN A O 1
ATOM 1429 N N . ALA A 1 196 ? -14.917 -7.641 13.767 1.00 92.12 196 ALA A N 1
ATOM 1430 C CA . ALA A 1 196 ? -15.635 -8.903 13.949 1.00 92.12 196 ALA A CA 1
ATOM 1431 C C . ALA A 1 196 ? -15.910 -9.274 15.416 1.00 92.12 196 ALA A C 1
ATOM 1433 O O . ALA A 1 196 ? -16.497 -10.321 15.680 1.00 92.12 196 ALA A O 1
ATOM 1434 N N . GLY A 1 197 ? -15.479 -8.455 16.382 1.00 90.31 197 GLY A N 1
ATOM 1435 C CA . GLY A 1 197 ? -15.593 -8.762 17.809 1.00 90.31 197 GLY A CA 1
ATOM 1436 C C . GLY A 1 197 ? -14.601 -9.824 18.300 1.00 90.31 197 GLY A C 1
ATOM 1437 O O . GLY A 1 197 ? -14.641 -10.205 19.468 1.00 90.31 197 GLY A O 1
ATOM 1438 N N . LEU A 1 198 ? -13.663 -10.262 17.454 1.00 93.62 198 LEU A N 1
ATOM 1439 C CA . LEU A 1 198 ? -12.629 -11.259 17.754 1.00 93.62 198 LEU A CA 1
ATOM 1440 C C . LEU A 1 198 ? -11.416 -10.615 18.440 1.00 93.62 198 LEU A C 1
ATOM 1442 O O . LEU A 1 198 ? -10.259 -10.833 18.077 1.00 93.62 198 LEU A O 1
ATOM 1446 N N . THR A 1 199 ? -11.684 -9.807 19.463 1.00 87.81 199 THR A N 1
ATOM 1447 C CA . THR A 1 199 ? -10.674 -9.013 20.181 1.00 87.81 199 THR A CA 1
ATOM 1448 C C . THR A 1 199 ? -9.628 -9.891 20.873 1.00 87.81 199 THR A C 1
ATOM 1450 O O . THR A 1 199 ? -8.462 -9.512 20.958 1.00 87.81 199 THR A O 1
ATOM 1453 N N . GLY A 1 200 ? -10.007 -11.100 21.303 1.00 91.12 200 GLY A N 1
ATOM 1454 C CA . GLY A 1 200 ? -9.072 -12.096 21.831 1.00 91.12 200 GLY A CA 1
ATOM 1455 C C . GLY A 1 200 ? -8.046 -12.565 20.793 1.00 91.12 200 GLY A C 1
ATOM 1456 O O . GLY A 1 200 ? -6.859 -12.635 21.098 1.00 91.12 200 GLY A O 1
ATOM 1457 N N . GLU A 1 201 ? -8.469 -12.819 19.550 1.00 94.31 201 GLU A N 1
ATOM 1458 C CA . GLU A 1 201 ? -7.557 -13.205 18.461 1.00 94.31 201 GLU A CA 1
ATOM 1459 C C . GLU A 1 201 ? -6.635 -12.051 18.069 1.00 94.31 201 GLU A C 1
ATOM 1461 O O . GLU A 1 201 ? -5.427 -12.247 17.932 1.00 94.31 201 GLU A O 1
ATOM 1466 N N . ALA A 1 202 ? -7.182 -10.836 17.974 1.00 92.75 202 ALA A N 1
ATOM 1467 C CA . ALA A 1 202 ? -6.395 -9.630 17.744 1.00 92.75 202 ALA A CA 1
ATOM 1468 C C . ALA A 1 202 ? -5.306 -9.454 18.818 1.00 92.75 202 ALA A C 1
ATOM 1470 O O . ALA A 1 202 ? -4.145 -9.188 18.500 1.00 92.75 202 ALA A O 1
ATOM 1471 N N . GLN A 1 203 ? -5.653 -9.664 20.091 1.00 90.50 203 GLN A N 1
ATOM 1472 C CA . GLN A 1 203 ? -4.710 -9.510 21.194 1.00 90.50 203 GLN A CA 1
ATOM 1473 C C . GLN A 1 203 ? -3.660 -10.623 21.244 1.00 90.50 203 GLN A C 1
ATOM 1475 O O . GLN A 1 203 ? -2.501 -10.348 21.565 1.00 90.50 203 GLN A O 1
ATOM 1480 N N . ASN A 1 204 ? -4.029 -11.852 20.877 1.00 93.25 204 ASN A N 1
ATOM 1481 C CA . ASN A 1 204 ? -3.085 -12.960 20.734 1.00 93.25 204 ASN A CA 1
ATOM 1482 C C . ASN A 1 204 ? -2.064 -12.676 19.627 1.00 93.25 204 ASN A C 1
ATOM 1484 O O . ASN A 1 204 ? -0.876 -12.930 19.818 1.00 93.25 204 ASN A O 1
ATOM 1488 N N . LEU A 1 205 ? -2.497 -12.081 18.510 1.00 92.62 205 LEU A N 1
ATOM 1489 C CA . LEU A 1 205 ? -1.596 -11.665 17.437 1.00 92.62 205 LEU A CA 1
ATOM 1490 C C . LEU A 1 205 ? -0.641 -10.550 17.891 1.00 92.62 205 LEU A C 1
ATOM 1492 O O . LEU A 1 205 ? 0.563 -10.672 17.700 1.00 92.62 205 LEU A O 1
ATOM 1496 N N . ILE A 1 206 ? -1.138 -9.504 18.562 1.00 91.44 206 ILE A N 1
ATOM 1497 C CA . ILE A 1 206 ? -0.293 -8.421 19.119 1.00 91.44 206 ILE A CA 1
ATOM 1498 C C . ILE A 1 206 ? 0.701 -8.953 20.168 1.00 91.44 206 ILE A C 1
ATOM 1500 O O . ILE A 1 206 ? 1.793 -8.407 20.355 1.00 91.44 206 ILE A O 1
ATOM 1504 N N . SER A 1 207 ? 0.319 -10.010 20.883 1.00 92.19 207 SER A N 1
ATOM 1505 C CA . SER A 1 207 ? 1.150 -10.665 21.899 1.00 92.19 207 SER A CA 1
ATOM 1506 C C . SER A 1 207 ? 2.093 -11.722 21.321 1.00 92.19 207 SER A C 1
ATOM 1508 O O . SER A 1 207 ? 2.863 -12.320 22.069 1.00 92.19 207 SER A O 1
ATOM 1510 N N . ASN A 1 208 ? 2.052 -11.959 20.007 1.00 93.25 208 ASN A N 1
ATOM 1511 C CA . ASN A 1 208 ? 2.881 -12.960 19.356 1.00 93.25 208 ASN A CA 1
ATOM 1512 C C . ASN A 1 208 ? 4.375 -12.575 19.460 1.00 93.25 208 ASN A C 1
ATOM 1514 O O . ASN A 1 208 ? 4.741 -11.471 19.046 1.00 93.25 208 ASN A O 1
ATOM 1518 N N . PRO A 1 209 ? 5.257 -13.469 19.949 1.00 91.75 209 PRO A N 1
ATOM 1519 C CA . PRO A 1 209 ? 6.677 -13.161 20.118 1.00 91.75 209 PRO A CA 1
ATOM 1520 C C . PRO A 1 209 ? 7.394 -12.765 18.823 1.00 91.75 209 PRO A C 1
ATOM 1522 O O . PRO A 1 209 ? 8.240 -11.874 18.845 1.00 91.75 209 PRO A O 1
ATOM 1525 N N . GLN A 1 210 ? 7.051 -13.390 17.690 1.00 91.19 210 GLN A N 1
ATOM 1526 C CA . GLN A 1 210 ? 7.653 -13.074 16.390 1.00 91.19 210 GLN A CA 1
ATOM 1527 C C . GLN A 1 210 ? 7.266 -11.666 15.943 1.00 91.19 210 GLN A C 1
ATOM 1529 O O . GLN A 1 210 ? 8.129 -10.908 15.506 1.00 91.19 210 GLN A O 1
ATOM 1534 N N . LEU A 1 211 ? 5.993 -11.297 16.123 1.00 92.44 211 LEU A N 1
ATOM 1535 C CA . LEU A 1 211 ? 5.515 -9.952 15.815 1.00 92.44 211 LEU A CA 1
ATOM 1536 C C . LEU A 1 211 ? 6.151 -8.906 16.730 1.00 92.44 211 LEU A C 1
ATOM 1538 O O . LEU A 1 211 ? 6.521 -7.828 16.279 1.00 92.44 211 LEU A O 1
ATOM 1542 N N . GLN A 1 212 ? 6.293 -9.203 18.021 1.00 92.81 212 GLN A N 1
ATOM 1543 C CA . GLN A 1 212 ? 6.928 -8.281 18.962 1.00 92.81 212 GLN A CA 1
ATOM 1544 C C . GLN A 1 212 ? 8.403 -8.063 18.635 1.00 92.81 212 GLN A C 1
ATOM 1546 O O . GLN A 1 212 ? 8.866 -6.927 18.675 1.00 92.81 212 GLN A O 1
ATOM 1551 N N . ALA A 1 213 ? 9.120 -9.126 18.266 1.00 92.19 213 ALA A N 1
ATOM 1552 C CA . ALA A 1 213 ? 10.531 -9.047 17.906 1.00 92.19 213 ALA A CA 1
ATOM 1553 C C . ALA A 1 213 ? 10.778 -8.220 16.634 1.00 92.19 213 ALA A C 1
ATOM 1555 O O . ALA A 1 213 ? 11.811 -7.565 16.520 1.00 92.19 213 ALA A O 1
ATOM 1556 N N . SER A 1 214 ? 9.841 -8.231 15.684 1.00 92.06 214 SER A N 1
ATOM 1557 C CA . SER A 1 214 ? 9.952 -7.500 14.418 1.00 92.06 214 SER A CA 1
ATOM 1558 C C . SER A 1 214 ? 9.402 -6.070 14.466 1.00 92.06 214 SER A C 1
ATOM 1560 O O . SER A 1 214 ? 9.497 -5.353 13.469 1.00 92.06 214 SER A O 1
ATOM 1562 N N . SER A 1 215 ? 8.825 -5.640 15.593 1.00 93.31 215 SER A N 1
ATOM 1563 C CA . SER A 1 215 ? 8.086 -4.378 15.700 1.00 93.31 215 SER A CA 1
ATOM 1564 C C . SER A 1 215 ? 8.731 -3.397 16.660 1.00 93.31 215 SER A C 1
ATOM 1566 O O . SER A 1 215 ? 9.295 -3.765 17.687 1.00 93.31 215 SER A O 1
ATOM 1568 N N . THR A 1 216 ? 8.575 -2.108 16.373 1.00 90.44 216 THR A N 1
ATOM 1569 C CA . THR A 1 216 ? 8.989 -1.063 17.308 1.00 90.44 216 THR A CA 1
ATOM 1570 C C . THR A 1 216 ? 7.950 -0.877 18.421 1.00 90.44 216 THR A C 1
ATOM 1572 O O . THR A 1 216 ? 6.752 -1.105 18.202 1.00 90.44 216 THR A O 1
ATOM 1575 N N . PRO A 1 217 ? 8.361 -0.393 19.610 1.00 87.12 217 PRO A N 1
ATOM 1576 C CA . PRO A 1 217 ? 7.424 -0.029 20.672 1.00 87.12 217 PRO A CA 1
ATOM 1577 C C . PRO A 1 217 ? 6.333 0.938 20.196 1.00 87.12 217 PRO A C 1
ATOM 1579 O O . PRO A 1 217 ? 5.167 0.772 20.549 1.00 87.12 217 PRO A O 1
ATOM 1582 N N . THR A 1 218 ? 6.688 1.896 19.335 1.00 85.62 218 THR A N 1
ATOM 1583 C CA . THR A 1 218 ? 5.754 2.875 18.766 1.00 85.62 218 THR A CA 1
ATOM 1584 C C . THR A 1 218 ? 4.713 2.225 17.854 1.00 85.62 218 THR A C 1
ATOM 1586 O O . THR A 1 218 ? 3.538 2.572 17.934 1.00 85.62 218 THR A O 1
ATOM 1589 N N . GLN A 1 219 ? 5.101 1.252 17.021 1.00 86.38 219 GLN A N 1
ATOM 1590 C CA . GLN A 1 219 ? 4.155 0.517 16.167 1.00 86.38 219 GLN A CA 1
ATOM 1591 C C . GLN A 1 219 ? 3.149 -0.282 17.002 1.00 86.38 219 GLN A C 1
ATOM 1593 O O . GLN A 1 219 ? 1.944 -0.216 16.762 1.00 86.38 219 GLN A O 1
ATOM 1598 N N . LEU A 1 220 ? 3.626 -0.995 18.026 1.00 87.44 220 LEU A N 1
ATOM 1599 C CA . LEU A 1 220 ? 2.760 -1.759 18.926 1.00 87.44 220 LEU A CA 1
ATOM 1600 C C . LEU A 1 220 ? 1.824 -0.845 19.730 1.00 87.44 220 LEU A C 1
ATOM 1602 O O . LEU A 1 220 ? 0.647 -1.168 19.901 1.00 87.44 220 LEU A O 1
ATOM 1606 N N . ALA A 1 221 ? 2.326 0.298 20.206 1.00 86.06 221 ALA A N 1
ATOM 1607 C CA . ALA A 1 221 ? 1.520 1.303 20.893 1.00 86.06 221 ALA A CA 1
ATOM 1608 C C . ALA A 1 221 ? 0.442 1.888 19.970 1.00 86.06 221 ALA A C 1
ATOM 1610 O O . ALA A 1 221 ? -0.717 1.962 20.369 1.00 86.06 221 ALA A O 1
ATOM 1611 N N . SER A 1 222 ? 0.789 2.220 18.722 1.00 85.31 222 SER A N 1
ATOM 1612 C CA . SER A 1 222 ? -0.152 2.751 17.729 1.00 85.31 222 SER A CA 1
ATOM 1613 C C . SER A 1 222 ? -1.335 1.807 17.493 1.00 85.31 222 SER A C 1
ATOM 1615 O O . SER A 1 222 ? -2.485 2.239 17.561 1.00 85.31 222 SER A O 1
ATOM 1617 N N . ILE A 1 223 ? -1.085 0.505 17.325 1.00 87.00 223 ILE A N 1
ATOM 1618 C CA . ILE A 1 223 ? -2.154 -0.486 17.120 1.00 87.00 223 ILE A CA 1
ATOM 1619 C C . ILE A 1 223 ? -3.034 -0.636 18.362 1.00 87.00 223 ILE A C 1
ATOM 1621 O O . ILE A 1 223 ? -4.263 -0.648 18.258 1.00 87.00 223 ILE A O 1
ATOM 1625 N N . ARG A 1 224 ? -2.423 -0.727 19.550 1.00 87.12 224 ARG A N 1
ATOM 1626 C CA . ARG A 1 224 ? -3.163 -0.835 20.818 1.00 87.12 224 ARG A CA 1
ATOM 1627 C C . ARG A 1 224 ? -4.040 0.394 21.055 1.00 87.12 224 ARG A C 1
ATOM 1629 O O . ARG A 1 224 ? -5.214 0.248 21.393 1.00 87.12 224 ARG A O 1
ATOM 1636 N N . ASN A 1 225 ? -3.492 1.587 20.838 1.00 87.69 225 ASN A N 1
ATOM 1637 C CA . ASN A 1 225 ? -4.209 2.845 21.020 1.00 87.69 225 ASN A CA 1
ATOM 1638 C C . ASN A 1 225 ? -5.328 2.999 19.985 1.00 87.69 225 ASN A C 1
ATOM 1640 O O . ASN A 1 225 ? -6.436 3.373 20.359 1.00 87.69 225 ASN A O 1
ATOM 1644 N N . GLY A 1 226 ? -5.093 2.626 18.722 1.00 84.88 226 GLY A N 1
ATOM 1645 C CA . GLY A 1 226 ? -6.118 2.632 17.674 1.00 84.88 226 GLY A CA 1
ATOM 1646 C C . GLY A 1 226 ? -7.340 1.778 18.029 1.00 84.88 226 GLY A C 1
ATOM 1647 O O . GLY A 1 226 ? -8.476 2.221 17.866 1.00 84.88 226 GLY A O 1
ATOM 1648 N N . TYR A 1 227 ? -7.129 0.590 18.606 1.00 85.06 227 TYR A N 1
ATOM 1649 C CA . TYR A 1 227 ? -8.227 -0.237 19.114 1.00 85.06 227 TYR A CA 1
ATOM 1650 C C . TYR A 1 227 ? -9.005 0.448 20.249 1.00 85.06 227 TYR A C 1
ATOM 1652 O O . TYR A 1 227 ? -10.237 0.482 20.214 1.00 85.06 227 TYR A O 1
ATOM 1660 N N . VAL A 1 228 ? -8.305 1.021 21.236 1.00 89.19 228 VAL A N 1
ATOM 1661 C CA . VAL A 1 228 ? -8.951 1.720 22.361 1.00 89.19 228 VAL A CA 1
ATOM 1662 C C . VAL A 1 228 ? -9.777 2.912 21.875 1.00 89.19 228 VAL A C 1
ATOM 1664 O O . VAL A 1 228 ? -10.886 3.110 22.368 1.00 89.19 228 VAL A O 1
ATOM 1667 N N . ILE A 1 229 ? -9.271 3.665 20.894 1.00 90.06 229 ILE A N 1
ATOM 1668 C CA . ILE A 1 229 ? -9.981 4.789 20.272 1.00 90.06 229 ILE A CA 1
ATOM 1669 C C . ILE A 1 229 ? -11.275 4.305 19.617 1.00 90.06 229 ILE A C 1
ATOM 1671 O O . ILE A 1 229 ? -12.345 4.808 19.949 1.00 90.06 229 ILE A O 1
ATOM 1675 N N . ASN A 1 230 ? -11.202 3.282 18.761 1.00 86.50 230 ASN A N 1
ATOM 1676 C CA . ASN A 1 230 ? -12.372 2.764 18.047 1.00 86.50 230 ASN A CA 1
ATOM 1677 C C . ASN A 1 230 ? -13.433 2.178 18.992 1.00 86.50 230 ASN A C 1
ATOM 1679 O O . ASN A 1 230 ? -14.632 2.289 18.741 1.00 86.50 230 ASN A O 1
ATOM 1683 N N . GLU A 1 231 ? -13.016 1.527 20.077 1.00 86.69 231 GLU A N 1
ATOM 1684 C CA . GLU A 1 231 ? -13.933 1.027 21.104 1.00 86.69 231 GLU A CA 1
ATOM 1685 C C . GLU A 1 231 ? -14.591 2.173 21.883 1.00 86.69 231 GLU A C 1
ATOM 1687 O O . GLU A 1 231 ? -15.800 2.165 22.111 1.00 86.69 231 GLU A O 1
ATOM 1692 N N . ALA A 1 232 ? -13.812 3.189 22.263 1.00 92.00 232 ALA A N 1
ATOM 1693 C CA . ALA A 1 232 ? -14.340 4.365 22.939 1.00 92.00 232 ALA A CA 1
ATOM 1694 C C . ALA A 1 232 ? -15.316 5.150 22.053 1.00 92.00 232 ALA A C 1
ATOM 1696 O O . ALA A 1 232 ? -16.345 5.606 22.549 1.00 92.00 232 ALA A O 1
ATOM 1697 N N . ASP A 1 233 ? -15.043 5.268 20.753 1.00 89.62 233 ASP A N 1
ATOM 1698 C CA . ASP A 1 233 ? -15.950 5.914 19.805 1.00 89.62 233 ASP A CA 1
ATOM 1699 C C . ASP A 1 233 ? -17.256 5.136 19.626 1.00 89.62 233 ASP A C 1
ATOM 1701 O O . ASP A 1 233 ? -18.323 5.746 19.644 1.00 89.62 233 ASP A O 1
ATOM 1705 N N . ARG A 1 234 ? -17.211 3.799 19.570 1.00 87.75 234 ARG A N 1
ATOM 1706 C CA . ARG A 1 234 ? -18.433 2.977 19.574 1.00 87.75 234 ARG A CA 1
ATOM 1707 C C . ARG A 1 234 ? -19.263 3.197 20.839 1.00 87.75 234 ARG A C 1
ATOM 1709 O O . ARG A 1 234 ? -20.471 3.401 20.757 1.00 87.75 234 ARG A O 1
ATOM 1716 N N . LEU A 1 235 ? -18.624 3.217 22.010 1.00 91.88 235 LEU A N 1
ATOM 1717 C CA . LEU A 1 235 ? -19.296 3.500 23.285 1.00 91.88 235 LEU A CA 1
ATOM 1718 C C . LEU A 1 235 ? -19.884 4.920 23.322 1.00 91.88 235 LEU A C 1
ATOM 1720 O O . LEU A 1 235 ? -20.999 5.113 23.807 1.00 91.88 235 LEU A O 1
ATOM 1724 N N . ARG A 1 236 ? -19.164 5.906 22.777 1.00 94.75 236 ARG A N 1
ATOM 1725 C CA . ARG A 1 236 ? -19.620 7.295 22.625 1.00 94.75 236 ARG A CA 1
ATOM 1726 C C . ARG A 1 236 ? -20.864 7.377 21.740 1.00 94.75 236 ARG A C 1
ATOM 1728 O O . ARG A 1 236 ? -21.824 8.040 22.118 1.00 94.75 236 ARG A O 1
ATOM 1735 N N . GLU A 1 237 ? -20.870 6.692 20.600 1.00 90.81 237 GLU A N 1
ATOM 1736 C CA . GLU A 1 237 ? -22.004 6.657 19.663 1.00 90.81 237 GLU A CA 1
ATOM 1737 C C . GLU A 1 237 ? -23.230 5.948 20.242 1.00 90.81 237 GLU A C 1
ATOM 1739 O O . GLU A 1 237 ? -24.359 6.361 19.992 1.00 90.81 237 GLU A O 1
ATOM 1744 N N . GLN A 1 238 ? -23.019 4.947 21.097 1.00 92.06 238 GLN A N 1
ATOM 1745 C CA . GLN A 1 238 ? -24.079 4.289 21.868 1.00 92.06 238 GLN A CA 1
ATOM 1746 C C . GLN A 1 238 ? -24.593 5.136 23.046 1.00 92.06 238 GLN A C 1
ATOM 1748 O O . GLN A 1 238 ? -25.508 4.724 23.757 1.00 92.06 238 GLN A O 1
ATOM 1753 N N . GLY A 1 239 ? -23.995 6.303 23.301 1.00 91.81 239 GLY A N 1
ATOM 1754 C CA . GLY A 1 239 ? -24.323 7.151 24.443 1.00 91.81 239 GLY A CA 1
ATOM 1755 C C . GLY A 1 239 ? -23.820 6.616 25.789 1.00 91.81 239 GLY A C 1
ATOM 1756 O O . GLY A 1 239 ? -24.213 7.124 26.840 1.00 91.81 239 GLY A O 1
ATOM 1757 N N . ASN A 1 240 ? -22.937 5.615 25.791 1.00 94.25 240 ASN A N 1
ATOM 1758 C CA . ASN A 1 240 ? -22.287 5.086 26.988 1.00 94.25 240 ASN A CA 1
ATOM 1759 C C . ASN A 1 240 ? -20.950 5.788 27.239 1.00 94.25 240 ASN A C 1
ATOM 1761 O O . ASN A 1 240 ? -19.864 5.202 27.181 1.00 94.25 240 ASN A O 1
ATOM 1765 N N . TYR A 1 241 ? -21.021 7.085 27.503 1.00 92.81 241 TYR A N 1
ATOM 1766 C CA . TYR A 1 241 ? -19.805 7.871 27.488 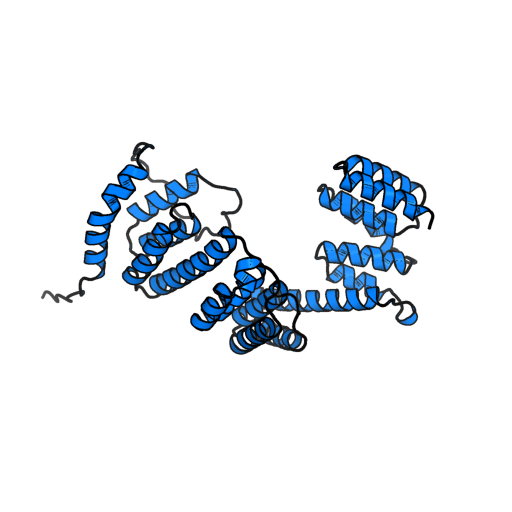1.00 92.81 241 TYR A CA 1
ATOM 1767 C C . TYR A 1 241 ? -18.945 7.769 28.761 1.00 92.81 241 TYR A C 1
ATOM 1769 O O . TYR A 1 241 ? -17.745 8.027 28.694 1.00 92.81 241 TYR A O 1
ATOM 1777 N N . ALA A 1 242 ? -19.492 7.292 29.887 1.00 91.56 242 ALA A N 1
ATOM 1778 C CA . ALA A 1 242 ? -18.684 6.946 31.063 1.00 91.56 242 ALA A CA 1
ATOM 1779 C C . ALA A 1 242 ? -17.707 5.798 30.755 1.00 91.56 242 ALA A C 1
ATOM 1781 O O . ALA A 1 242 ? -16.521 5.883 31.069 1.00 91.56 242 ALA A O 1
ATOM 1782 N N . ALA A 1 243 ? -18.183 4.748 30.078 1.00 92.00 243 ALA A N 1
ATOM 1783 C CA . ALA A 1 243 ? -17.329 3.635 29.677 1.00 92.00 243 ALA A CA 1
ATOM 1784 C C . ALA A 1 243 ? -16.290 4.064 28.627 1.00 92.00 243 ALA A C 1
ATOM 1786 O O . ALA A 1 243 ? -15.134 3.641 28.703 1.00 92.00 243 ALA A O 1
ATOM 1787 N N . ALA A 1 244 ? -16.677 4.932 27.684 1.00 92.94 244 ALA A N 1
ATOM 1788 C CA . ALA A 1 244 ? -15.751 5.518 26.715 1.00 92.94 244 ALA A CA 1
ATOM 1789 C C . ALA A 1 244 ? -14.633 6.317 27.411 1.00 92.94 244 ALA A C 1
ATOM 1791 O O . ALA A 1 244 ? -13.456 6.146 27.089 1.00 92.94 244 ALA A O 1
ATOM 1792 N N . TYR A 1 245 ? -14.984 7.125 28.418 1.00 91.81 245 TYR A N 1
ATOM 1793 C CA . TYR A 1 245 ? -14.027 7.889 29.219 1.00 91.81 245 TYR A CA 1
ATOM 1794 C C . TYR A 1 245 ? -13.034 6.975 29.943 1.00 91.81 245 TYR A C 1
ATOM 1796 O O . TYR A 1 245 ? -11.823 7.148 29.809 1.00 91.81 245 TYR A O 1
ATOM 1804 N N . ASP A 1 246 ? -13.530 5.953 30.648 1.00 92.81 246 ASP A N 1
ATOM 1805 C CA . ASP A 1 246 ? -12.695 5.005 31.394 1.00 92.81 246 ASP A CA 1
ATOM 1806 C C . ASP A 1 246 ? -11.723 4.236 30.482 1.00 92.81 246 ASP A C 1
ATOM 1808 O O . ASP A 1 246 ? -10.645 3.809 30.910 1.00 92.81 246 ASP A O 1
ATOM 1812 N N . LYS A 1 247 ? -12.096 3.998 29.221 1.00 91.94 247 LYS A N 1
ATOM 1813 C CA . LYS A 1 247 ? -11.208 3.395 28.217 1.00 91.94 247 LYS A CA 1
ATOM 1814 C C . LYS A 1 247 ? -10.105 4.370 27.805 1.00 91.94 247 LYS A C 1
ATOM 1816 O O . LYS A 1 247 ? -8.930 4.019 27.917 1.00 91.94 247 LYS A O 1
ATOM 1821 N N . LEU A 1 248 ? -10.471 5.585 27.395 1.00 91.56 248 LEU A N 1
ATOM 1822 C CA . LEU A 1 248 ? -9.516 6.579 26.898 1.00 91.56 248 LEU A CA 1
ATOM 1823 C C . LEU A 1 248 ? -8.548 7.062 27.979 1.00 91.56 248 LEU A C 1
ATOM 1825 O O . LEU A 1 248 ? -7.358 7.180 27.707 1.00 91.56 248 LEU A O 1
ATOM 1829 N N . ILE A 1 249 ? -9.011 7.284 29.214 1.00 91.19 249 ILE A N 1
ATOM 1830 C CA . ILE A 1 249 ? -8.151 7.823 30.277 1.00 91.19 249 ILE A CA 1
ATOM 1831 C C . ILE A 1 249 ? -7.015 6.863 30.651 1.00 91.19 249 ILE A C 1
ATOM 1833 O O . ILE A 1 249 ? -5.892 7.304 30.877 1.00 91.19 249 ILE A O 1
ATOM 1837 N N . ARG A 1 250 ? -7.268 5.546 30.652 1.00 90.62 250 ARG A N 1
ATOM 1838 C CA . ARG A 1 250 ? -6.232 4.531 30.913 1.00 90.62 250 ARG A CA 1
ATOM 1839 C C . ARG A 1 250 ? -5.186 4.494 29.804 1.00 90.62 250 ARG A C 1
ATOM 1841 O O . ARG A 1 250 ? -3.999 4.418 30.098 1.00 90.62 250 ARG A O 1
ATOM 1848 N N . ALA A 1 251 ? -5.614 4.597 28.546 1.00 88.81 251 ALA A N 1
ATOM 1849 C CA . ALA A 1 251 ? -4.684 4.667 27.421 1.00 88.81 251 ALA A CA 1
ATOM 1850 C C . ALA A 1 251 ? -3.870 5.973 27.432 1.00 88.81 251 ALA A C 1
ATOM 1852 O O . ALA A 1 251 ? -2.658 5.947 27.232 1.00 88.81 251 ALA A O 1
ATOM 1853 N N . MET A 1 252 ? -4.496 7.106 27.766 1.00 88.56 252 MET A N 1
ATOM 1854 C CA . MET A 1 252 ? -3.798 8.387 27.916 1.00 88.56 252 MET A CA 1
ATOM 1855 C C . MET A 1 252 ? -2.810 8.401 29.087 1.00 88.56 252 MET A C 1
ATOM 1857 O O . MET A 1 252 ? -1.813 9.106 29.022 1.00 88.56 252 MET A O 1
ATOM 1861 N N . GLN A 1 253 ? -3.049 7.639 30.158 1.00 88.00 253 GLN A N 1
ATOM 1862 C CA . GLN A 1 253 ? -2.068 7.491 31.238 1.00 88.00 253 GLN A CA 1
ATOM 1863 C C . GLN A 1 253 ? -0.806 6.760 30.766 1.00 88.00 253 GLN A C 1
ATOM 1865 O O . GLN A 1 253 ? 0.288 7.107 31.205 1.00 88.00 253 GLN A O 1
ATOM 1870 N N . SER A 1 254 ? -0.951 5.770 29.878 1.00 85.62 254 SER A N 1
ATOM 1871 C CA . SER A 1 254 ? 0.192 5.052 29.303 1.00 85.62 254 SER A CA 1
ATOM 1872 C C . SER A 1 254 ? 0.918 5.830 28.207 1.00 85.62 254 SER A C 1
ATOM 1874 O O . SER A 1 254 ? 2.134 5.712 28.097 1.00 85.62 254 SER A O 1
ATOM 1876 N N . ASP A 1 255 ? 0.198 6.631 27.419 1.00 83.62 255 ASP A N 1
ATOM 1877 C CA . ASP A 1 255 ? 0.770 7.452 26.348 1.00 83.62 255 ASP A CA 1
ATOM 1878 C C . ASP A 1 255 ? 0.176 8.877 26.373 1.00 83.62 255 ASP A C 1
ATOM 1880 O O . ASP A 1 255 ? -0.731 9.203 25.599 1.00 83.62 255 ASP A O 1
ATOM 1884 N N . PRO A 1 256 ? 0.663 9.749 27.283 1.00 83.81 256 PRO A N 1
ATOM 1885 C CA . PRO A 1 256 ? 0.091 11.081 27.489 1.00 83.81 256 PRO A CA 1
ATOM 1886 C C . PRO A 1 256 ? 0.360 12.071 26.358 1.00 83.81 256 PRO A C 1
ATOM 1888 O O . PRO A 1 256 ? -0.178 13.173 26.394 1.00 83.81 256 PRO A O 1
ATOM 1891 N N . GLN A 1 257 ? 1.232 11.736 25.404 1.00 83.44 257 GLN A N 1
ATOM 1892 C CA . GLN A 1 257 ? 1.591 12.610 24.282 1.00 83.44 257 GLN A CA 1
ATOM 1893 C C . GLN A 1 257 ? 0.864 12.233 22.988 1.00 83.44 257 GLN A C 1
ATOM 1895 O O . GLN A 1 257 ? 0.970 12.955 21.997 1.00 83.44 257 GLN A O 1
ATOM 1900 N N . ASN A 1 258 ? 0.108 11.134 22.996 1.00 83.69 258 ASN A N 1
ATOM 1901 C CA . ASN A 1 258 ? -0.615 10.652 21.834 1.00 83.69 258 ASN A CA 1
ATOM 1902 C C . ASN A 1 258 ? -1.744 11.607 21.430 1.00 83.69 258 ASN A C 1
ATOM 1904 O O . ASN A 1 258 ? -2.769 11.717 22.111 1.00 83.69 258 ASN A O 1
ATOM 1908 N N . THR A 1 259 ? -1.577 12.278 20.295 1.00 86.12 259 THR A N 1
ATOM 1909 C CA . THR A 1 259 ? -2.564 13.233 19.788 1.00 86.12 259 THR A CA 1
ATOM 1910 C C . THR A 1 259 ? -3.864 12.551 19.363 1.00 86.12 259 THR A C 1
ATOM 1912 O O . THR A 1 259 ? -4.930 13.113 19.598 1.00 86.12 259 THR A O 1
ATOM 1915 N N . ASP A 1 260 ? -3.822 11.324 18.830 1.00 84.94 260 ASP A N 1
ATOM 1916 C CA . ASP A 1 260 ? -5.030 10.587 18.432 1.00 84.94 260 ASP A CA 1
ATOM 1917 C C . ASP A 1 260 ? -5.926 10.261 19.644 1.00 84.94 260 ASP A C 1
ATOM 1919 O O . ASP A 1 260 ? -7.148 10.421 19.577 1.00 84.94 260 ASP A O 1
ATOM 1923 N N . LEU A 1 261 ? -5.336 9.874 20.784 1.00 88.81 261 LEU A N 1
ATOM 1924 C CA . LEU A 1 261 ? -6.085 9.663 22.033 1.00 88.81 261 LEU A CA 1
ATOM 1925 C C . LEU A 1 261 ? -6.705 10.967 22.558 1.00 88.81 261 LEU A C 1
ATOM 1927 O O . LEU A 1 261 ? -7.843 10.959 23.034 1.00 88.81 261 LEU A O 1
ATOM 1931 N N . MET A 1 262 ? -5.992 12.091 22.440 1.00 88.31 262 MET A N 1
ATOM 1932 C CA . MET A 1 262 ? -6.524 13.406 22.814 1.00 88.31 262 MET A CA 1
ATOM 1933 C C . MET A 1 262 ? -7.695 13.821 21.918 1.00 88.31 262 MET A C 1
ATOM 1935 O O . MET A 1 262 ? -8.709 14.293 22.431 1.00 88.31 262 MET A O 1
ATOM 1939 N N . PHE A 1 263 ? -7.604 13.595 20.604 1.00 89.31 263 PHE A N 1
ATOM 1940 C CA . PHE A 1 263 ? -8.712 13.836 19.678 1.00 89.31 263 PHE A CA 1
ATOM 1941 C C . PHE A 1 263 ? -9.931 12.975 20.013 1.00 89.31 263 PHE A C 1
ATOM 1943 O O . PHE A 1 263 ? -11.050 13.486 20.056 1.00 89.31 263 PHE A O 1
ATOM 1950 N N . ALA A 1 264 ? -9.734 11.687 20.304 1.00 90.88 264 ALA A N 1
ATOM 1951 C CA . ALA A 1 264 ? -10.820 10.806 20.724 1.00 90.88 264 ALA A CA 1
ATOM 1952 C C . ALA A 1 264 ? -11.498 11.309 22.013 1.00 90.88 264 ALA A C 1
ATOM 1954 O O . ALA A 1 264 ? -12.727 11.350 22.093 1.00 90.88 264 ALA A O 1
ATOM 1955 N N . MET A 1 265 ? -10.712 11.780 22.988 1.00 90.75 265 MET A N 1
ATOM 1956 C CA . MET A 1 265 ? -11.230 12.385 24.220 1.00 90.75 265 MET A CA 1
ATOM 1957 C C . MET A 1 265 ? -11.981 13.702 23.948 1.00 90.75 265 MET A C 1
ATOM 1959 O O . MET A 1 265 ? -13.030 13.953 24.541 1.00 90.75 265 MET A O 1
ATOM 1963 N N . ALA A 1 266 ? -11.506 14.530 23.016 1.00 89.25 266 ALA A N 1
ATOM 1964 C CA . ALA A 1 266 ? -12.193 15.758 22.618 1.00 89.25 266 ALA A CA 1
ATOM 1965 C C . ALA A 1 266 ? -13.559 15.467 21.969 1.00 89.25 266 ALA A C 1
ATOM 1967 O O . ALA A 1 266 ? -14.567 16.064 22.359 1.00 89.25 266 ALA A O 1
ATOM 1968 N N . ARG A 1 267 ? -13.621 14.491 21.047 1.00 92.50 267 ARG A N 1
ATOM 1969 C CA . ARG A 1 267 ? -14.882 14.013 20.444 1.00 92.50 267 ARG A CA 1
ATOM 1970 C C . ARG A 1 267 ? -15.847 13.483 21.500 1.00 92.50 267 ARG A C 1
ATOM 1972 O O . ARG A 1 267 ? -17.056 13.733 21.424 1.00 92.50 267 ARG A O 1
ATOM 1979 N N . LEU A 1 268 ? -15.319 12.771 22.494 1.00 92.25 268 LEU A N 1
ATOM 1980 C CA . LEU A 1 268 ? -16.072 12.264 23.634 1.00 92.25 268 LEU A CA 1
ATOM 1981 C C . LEU A 1 268 ? -16.701 13.400 24.455 1.00 92.25 268 LEU A C 1
ATOM 1983 O O . LEU A 1 268 ? -17.918 13.392 24.649 1.00 92.25 268 LEU A O 1
ATOM 1987 N N . TYR A 1 269 ? -15.919 14.400 24.871 1.00 91.12 269 TYR A N 1
ATOM 1988 C CA . TYR A 1 269 ? -16.433 15.563 25.602 1.00 91.12 269 TYR A CA 1
ATOM 1989 C C . TYR A 1 269 ? -17.477 16.339 24.804 1.00 91.12 269 TYR A C 1
ATOM 1991 O O . TYR A 1 269 ? -18.534 16.681 25.337 1.00 91.12 269 TYR A O 1
ATOM 1999 N N . GLN A 1 270 ? -17.229 16.553 23.514 1.00 89.56 270 GLN A N 1
ATOM 2000 C CA . GLN A 1 270 ? -18.170 17.228 22.629 1.00 89.56 270 GLN A CA 1
ATOM 2001 C C . GLN A 1 270 ? -19.512 16.489 22.563 1.00 89.56 270 GLN A C 1
ATOM 2003 O O . GLN A 1 270 ? -20.569 17.091 22.751 1.00 89.56 270 GLN A O 1
ATOM 2008 N N . SER A 1 271 ? -19.478 15.168 22.364 1.00 90.25 271 SER A N 1
ATOM 2009 C CA . SER A 1 271 ? -20.698 14.350 22.317 1.00 90.25 271 SER A CA 1
ATOM 2010 C C . SER A 1 271 ? -21.405 14.310 23.683 1.00 90.25 271 SER A C 1
ATOM 2012 O O . SER A 1 271 ? -22.632 14.280 23.752 1.00 90.25 271 SER A O 1
ATOM 2014 N N . GLY A 1 272 ? -20.641 14.413 24.776 1.00 87.94 272 GLY A N 1
ATOM 2015 C CA . GLY A 1 272 ? -21.131 14.560 26.147 1.00 87.94 272 GLY A CA 1
ATOM 2016 C C . GLY A 1 272 ? -21.639 15.951 26.534 1.00 87.94 272 GLY A C 1
ATOM 2017 O O . GLY A 1 272 ? -21.944 16.171 27.704 1.00 87.94 272 GLY A O 1
ATOM 2018 N N . LYS A 1 273 ? -21.740 16.894 25.584 1.00 87.50 273 LYS A N 1
ATOM 2019 C CA . LYS A 1 273 ? -22.128 18.306 25.797 1.00 87.50 273 LYS A CA 1
ATOM 2020 C C . LYS A 1 273 ? -21.159 19.117 26.672 1.00 87.50 273 LYS A C 1
ATOM 2022 O O . LYS A 1 273 ? -21.489 20.224 27.099 1.00 87.50 273 LYS A O 1
ATOM 2027 N N . MET A 1 274 ? -19.947 18.616 26.882 1.00 85.25 274 MET A N 1
ATOM 2028 C CA . MET A 1 274 ? -18.846 19.280 27.587 1.00 85.25 274 MET A CA 1
ATOM 2029 C C . MET A 1 274 ? -18.026 20.121 26.596 1.00 85.25 274 MET A C 1
ATOM 2031 O O . MET A 1 274 ? -16.850 19.877 26.328 1.00 85.25 274 MET A O 1
ATOM 2035 N N . ASN A 1 275 ? -18.690 21.096 25.967 1.00 83.75 275 ASN A N 1
ATOM 2036 C CA . ASN A 1 275 ? -18.124 21.849 24.841 1.00 83.75 275 ASN A CA 1
ATOM 2037 C C . ASN A 1 275 ? -16.946 22.750 25.242 1.00 83.75 275 ASN A C 1
ATOM 2039 O O . ASN A 1 275 ? -16.095 23.042 24.405 1.00 83.75 275 ASN A O 1
ATOM 2043 N N . LYS A 1 276 ? -16.883 23.196 26.505 1.00 84.44 276 LYS A N 1
ATOM 2044 C CA . LYS A 1 276 ? -15.777 24.035 26.994 1.00 84.44 276 LYS A CA 1
ATOM 2045 C C . LYS A 1 276 ? -14.493 23.217 27.098 1.00 84.44 276 LYS A C 1
ATOM 2047 O O . LYS A 1 276 ? -13.444 23.648 26.637 1.00 84.44 276 LYS A O 1
ATOM 2052 N N . GLU A 1 277 ? -14.601 22.025 27.666 1.00 83.75 277 GLU A N 1
ATOM 2053 C CA . GLU A 1 277 ? -13.518 21.067 27.845 1.00 83.75 277 GLU A CA 1
ATOM 2054 C C . GLU A 1 277 ? -13.025 20.550 26.494 1.00 83.75 277 GLU A C 1
ATOM 2056 O O . GLU A 1 277 ? -11.821 20.523 26.252 1.00 83.75 277 GLU A O 1
ATOM 2061 N N . ALA A 1 278 ? -13.951 20.223 25.585 1.00 84.31 278 ALA A N 1
ATOM 2062 C CA . ALA A 1 278 ? -13.613 19.863 24.211 1.00 84.31 278 ALA A CA 1
ATOM 2063 C C . ALA A 1 278 ? -12.831 20.987 23.508 1.00 84.31 278 ALA A C 1
ATOM 2065 O O . ALA A 1 278 ? -11.810 20.712 22.882 1.00 84.31 278 ALA A O 1
ATOM 2066 N N . GLY A 1 279 ? -13.263 22.246 23.660 1.00 81.50 279 GLY A N 1
ATOM 2067 C CA . GLY A 1 279 ? -12.587 23.411 23.080 1.00 81.50 279 GLY A CA 1
ATOM 2068 C C . GLY A 1 279 ? -11.137 23.564 23.543 1.00 81.50 279 GLY A C 1
ATOM 2069 O O . GLY A 1 279 ? -10.255 23.738 22.713 1.00 81.50 279 GLY A O 1
ATOM 2070 N N . VAL A 1 280 ? -10.864 23.397 24.843 1.00 85.44 280 VAL A N 1
ATOM 2071 C CA . VAL A 1 280 ? -9.489 23.461 25.382 1.00 85.44 280 VAL A CA 1
ATOM 2072 C C . VAL A 1 280 ? -8.587 22.390 24.764 1.00 85.44 280 VAL A C 1
ATOM 2074 O O . VAL A 1 280 ? -7.423 22.658 24.465 1.00 85.44 280 VAL A O 1
ATOM 2077 N N . VAL A 1 281 ? -9.109 21.176 24.575 1.00 82.25 281 VAL A N 1
ATOM 2078 C CA . VAL A 1 281 ? -8.339 20.082 23.970 1.00 82.25 281 VAL A CA 1
ATOM 2079 C C . VAL A 1 281 ? -8.095 20.350 22.483 1.00 82.25 281 VAL A C 1
ATOM 2081 O O . VAL A 1 281 ? -6.966 20.194 22.026 1.00 82.25 281 VAL A O 1
ATOM 2084 N N . TYR A 1 282 ? -9.106 20.801 21.736 1.00 83.38 282 TYR A N 1
ATOM 2085 C CA . TYR A 1 282 ? -8.945 21.136 20.318 1.00 83.38 282 TYR A CA 1
ATOM 2086 C C . TYR A 1 282 ? -7.973 22.305 20.092 1.00 83.38 282 TYR A C 1
ATOM 2088 O O . TYR A 1 282 ? -7.100 22.192 19.235 1.00 83.38 282 TYR A O 1
ATOM 2096 N N . ASP A 1 283 ? -8.045 23.373 20.892 1.00 84.25 283 ASP A N 1
ATOM 2097 C CA . ASP A 1 283 ? -7.124 24.518 20.801 1.00 84.25 283 ASP A CA 1
ATOM 2098 C C . ASP A 1 283 ? -5.665 24.099 21.057 1.00 84.25 283 ASP A C 1
ATOM 2100 O O . ASP A 1 283 ? -4.731 24.548 20.382 1.00 84.25 283 ASP A O 1
ATOM 2104 N N . TYR A 1 284 ? -5.454 23.192 22.015 1.00 82.75 284 TYR A N 1
ATOM 2105 C CA . TYR A 1 284 ? -4.136 22.619 22.278 1.00 82.75 284 TYR A CA 1
ATOM 2106 C C . TYR A 1 284 ? -3.602 21.796 21.096 1.00 82.75 284 TYR A C 1
ATOM 2108 O O . TYR A 1 284 ? -2.408 21.841 20.801 1.00 82.75 284 TYR A O 1
ATOM 2116 N N . LEU A 1 285 ? -4.472 21.047 20.416 1.00 80.81 285 LEU A N 1
ATOM 2117 C CA . LEU A 1 285 ? -4.085 20.207 19.281 1.00 80.81 285 LEU A CA 1
ATOM 2118 C C . LEU A 1 285 ? -3.798 21.043 18.024 1.00 80.81 285 LEU A C 1
ATOM 2120 O O . LEU A 1 285 ? -2.776 20.824 17.380 1.00 80.81 285 LEU A O 1
ATOM 2124 N N . MET A 1 286 ? -4.620 22.058 17.736 1.00 73.62 286 MET A N 1
ATOM 2125 C CA . MET A 1 286 ? -4.446 22.957 16.581 1.00 73.62 286 MET A CA 1
ATOM 2126 C C . MET A 1 286 ? -3.178 23.817 16.662 1.00 73.62 286 MET A C 1
ATOM 2128 O O . MET A 1 286 ? -2.561 24.133 15.650 1.00 73.62 286 MET A O 1
ATOM 2132 N N . THR A 1 287 ? -2.732 24.194 17.861 1.00 68.25 287 THR A N 1
ATOM 2133 C CA . THR A 1 287 ? -1.492 24.983 18.028 1.00 68.25 287 THR A CA 1
ATOM 2134 C C . THR A 1 287 ? -0.209 24.176 17.791 1.00 68.25 287 THR A C 1
ATOM 2136 O O . THR A 1 287 ? 0.882 24.746 17.779 1.00 68.25 287 THR A O 1
ATOM 2139 N N . ARG A 1 288 ? -0.325 22.861 17.571 1.00 65.19 288 ARG A N 1
ATOM 2140 C CA . ARG A 1 288 ? 0.779 21.936 17.273 1.00 65.19 288 ARG A CA 1
ATOM 2141 C C . ARG A 1 288 ? 0.663 21.294 15.886 1.00 65.19 288 ARG A C 1
ATOM 2143 O O . ARG A 1 288 ? 1.318 20.281 15.640 1.00 65.19 288 ARG A O 1
ATOM 2150 N N . ASP A 1 289 ? -0.163 21.865 15.009 1.00 52.62 289 ASP A N 1
ATOM 2151 C CA . ASP A 1 289 ? -0.549 21.229 13.752 1.00 52.62 289 ASP A CA 1
ATOM 2152 C C . ASP A 1 289 ? 0.639 20.867 12.849 1.00 52.62 289 ASP A C 1
ATOM 2154 O O . ASP A 1 289 ? 1.571 21.648 12.633 1.00 52.62 289 ASP A O 1
ATOM 2158 N N . THR A 1 290 ? 0.555 19.663 12.281 1.00 49.84 290 THR A N 1
ATOM 2159 C CA . THR A 1 290 ? 1.353 19.220 11.132 1.00 49.84 290 THR A CA 1
ATOM 2160 C C . THR A 1 290 ? 0.407 19.036 9.938 1.00 49.84 290 THR A C 1
ATOM 2162 O O . THR A 1 290 ? -0.723 18.596 10.147 1.00 49.84 290 THR A O 1
ATOM 2165 N N . PRO A 1 291 ? 0.831 19.313 8.688 1.00 43.31 291 PRO A N 1
ATOM 2166 C CA . PRO A 1 291 ? -0.051 19.443 7.510 1.00 43.31 291 PRO A CA 1
ATOM 2167 C C . PRO A 1 291 ? -0.931 18.238 7.104 1.00 43.31 291 PRO A C 1
ATOM 2169 O O . PRO A 1 291 ? -1.637 18.322 6.107 1.00 43.31 291 PRO A O 1
ATOM 2172 N N . ASN A 1 292 ? -0.905 17.110 7.818 1.00 41.75 292 ASN A N 1
ATOM 2173 C CA . ASN A 1 292 ? -1.608 15.878 7.431 1.00 41.75 292 ASN A CA 1
ATOM 2174 C C . ASN A 1 292 ? -2.998 15.695 8.080 1.00 41.75 292 ASN A C 1
ATOM 2176 O O . ASN A 1 292 ? -3.611 14.643 7.894 1.00 41.75 292 ASN A O 1
ATOM 2180 N N . GLN A 1 293 ? -3.506 16.662 8.854 1.00 47.22 293 GLN A N 1
ATOM 2181 C CA . GLN A 1 293 ? -4.721 16.476 9.670 1.00 47.22 293 GLN A CA 1
ATOM 2182 C C . GLN A 1 293 ? -6.035 17.015 9.072 1.00 47.22 293 GLN A C 1
ATOM 2184 O O . GLN A 1 293 ? -7.105 16.673 9.583 1.00 47.22 293 GLN A O 1
ATOM 2189 N N . ASP A 1 294 ? -5.997 17.735 7.945 1.00 39.00 294 ASP A N 1
ATOM 2190 C CA . ASP A 1 294 ? -7.197 18.300 7.293 1.00 39.00 294 ASP A CA 1
ATOM 2191 C C . ASP A 1 294 ? -8.252 17.241 6.899 1.00 39.00 294 ASP A C 1
ATOM 2193 O O . ASP A 1 294 ? -9.439 17.545 6.790 1.00 39.00 294 ASP A O 1
ATOM 2197 N N . ALA A 1 295 ? -7.868 15.967 6.760 1.00 30.20 295 ALA A N 1
ATOM 2198 C CA . ALA A 1 295 ? -8.777 14.885 6.371 1.00 30.20 295 ALA A CA 1
ATOM 2199 C C . ALA A 1 295 ? -9.687 14.348 7.501 1.00 30.20 295 ALA A C 1
ATOM 2201 O O . ALA A 1 295 ? -10.543 13.505 7.235 1.00 30.20 295 ALA A O 1
ATOM 2202 N N . ARG A 1 296 ? -9.528 14.789 8.760 1.00 44.00 296 ARG A N 1
ATOM 2203 C CA . ARG A 1 296 ? -10.341 14.309 9.906 1.00 44.00 296 ARG A CA 1
ATOM 2204 C C . ARG A 1 296 ? -11.265 15.368 10.514 1.00 44.00 296 ARG A C 1
ATOM 2206 O O . ARG A 1 296 ? -11.920 15.101 11.525 1.00 44.00 296 ARG A O 1
ATOM 2213 N N . ALA A 1 297 ? -11.368 16.540 9.893 1.00 35.06 297 ALA A N 1
ATOM 2214 C CA . ALA A 1 297 ? -12.320 17.564 10.293 1.00 35.06 297 ALA A CA 1
ATOM 2215 C C . ALA A 1 297 ? -13.752 17.154 9.894 1.00 35.06 297 ALA A C 1
ATOM 2217 O O . ALA A 1 297 ? -14.182 17.325 8.755 1.00 35.06 297 ALA A O 1
ATOM 2218 N N . GLY A 1 298 ? -14.519 16.628 10.856 1.00 26.00 298 GLY A N 1
ATOM 2219 C CA . GLY A 1 298 ? -15.981 16.726 10.806 1.00 26.00 298 GLY A CA 1
ATOM 2220 C C . GLY A 1 298 ? -16.410 18.199 10.677 1.00 26.00 298 GLY A C 1
ATOM 2221 O O . GLY A 1 298 ? -15.626 19.088 11.017 1.00 26.00 298 GLY A O 1
ATOM 2222 N N . PRO A 1 299 ? -17.619 18.477 10.158 1.00 27.11 299 PRO A N 1
ATOM 2223 C CA . PRO A 1 299 ? -17.948 19.734 9.501 1.00 27.11 299 PRO A CA 1
ATOM 2224 C C . PRO A 1 299 ? -17.597 20.964 10.338 1.00 27.11 299 PRO A C 1
ATOM 2226 O O . PRO A 1 299 ? -18.021 21.159 11.478 1.00 27.11 299 PRO A O 1
ATOM 2229 N N . SER A 1 300 ? -16.796 21.792 9.689 1.00 29.59 300 SER A N 1
ATOM 2230 C CA . SER A 1 300 ? -16.339 23.117 10.047 1.00 29.59 300 SER A CA 1
ATOM 2231 C C . SER A 1 300 ? -17.495 24.067 10.365 1.00 29.59 300 SER A C 1
ATOM 2233 O O . SER A 1 300 ? -17.999 24.771 9.498 1.00 29.59 300 SER A O 1
ATOM 2235 N N . THR A 1 301 ? -17.851 24.186 11.643 1.00 25.30 301 THR A N 1
ATOM 2236 C CA . THR A 1 301 ? -18.566 25.368 12.152 1.00 25.30 301 THR A CA 1
ATOM 2237 C C . THR A 1 301 ? -18.141 25.716 13.574 1.00 25.30 301 THR A C 1
ATOM 2239 O O . THR A 1 301 ? -18.905 25.526 14.511 1.00 25.30 301 THR A O 1
ATOM 2242 N N . TRP A 1 302 ? -16.953 26.301 13.733 1.00 23.88 302 TRP A N 1
ATOM 2243 C CA . TRP A 1 302 ? -16.664 27.193 14.864 1.00 23.88 302 TRP A CA 1
ATOM 2244 C C . TRP A 1 302 ? -15.867 28.403 14.380 1.00 23.88 302 TRP A C 1
ATOM 2246 O O . TRP A 1 302 ? -14.665 28.532 14.584 1.00 23.88 302 TRP A O 1
ATOM 2256 N N . ARG A 1 303 ? -16.569 29.330 13.721 1.00 22.44 303 ARG A N 1
ATOM 2257 C CA . ARG A 1 303 ? -16.082 30.698 13.547 1.00 22.44 303 ARG A CA 1
ATOM 2258 C C . ARG A 1 303 ? -16.364 31.466 14.840 1.00 22.44 303 ARG A C 1
ATOM 2260 O O . ARG A 1 303 ? -17.506 31.796 15.133 1.00 22.44 303 ARG A O 1
ATOM 2267 N N . CYS A 1 304 ? -15.293 31.691 15.594 1.00 25.41 304 CYS A N 1
ATOM 2268 C CA . CYS A 1 304 ? -15.066 32.698 16.633 1.00 25.41 304 CYS A CA 1
ATOM 2269 C C . CYS A 1 304 ? -16.285 33.309 17.356 1.00 25.41 304 CYS A C 1
ATOM 2271 O O . CYS A 1 304 ? -16.973 34.180 16.819 1.00 25.41 304 CYS A O 1
ATOM 2273 N N . ARG A 1 305 ? -16.359 33.092 18.675 1.00 24.98 305 ARG A N 1
ATOM 2274 C CA . ARG A 1 305 ? -16.700 34.180 19.606 1.00 24.98 305 ARG A CA 1
ATOM 2275 C C . ARG A 1 305 ? -15.632 34.285 20.693 1.00 24.98 305 ARG A C 1
ATOM 2277 O O . ARG A 1 305 ? -15.317 33.321 21.374 1.00 24.98 305 ARG A O 1
ATOM 2284 N N . ARG A 1 306 ? -15.038 35.477 20.745 1.00 29.23 306 ARG A N 1
ATOM 2285 C CA . ARG A 1 306 ? -13.853 35.881 21.509 1.00 29.23 306 ARG A CA 1
ATOM 2286 C C . ARG A 1 306 ? -13.990 35.660 23.017 1.00 29.23 306 ARG A C 1
ATOM 2288 O O . ARG A 1 306 ? -15.035 35.966 23.582 1.00 29.23 306 ARG A O 1
ATOM 2295 N N . GLY A 1 307 ? -12.845 35.380 23.643 1.00 26.52 307 GLY A N 1
ATOM 2296 C CA . GLY A 1 307 ? -12.424 36.128 24.828 1.00 26.52 307 GLY A CA 1
ATOM 2297 C C . GLY A 1 307 ? -12.224 35.320 26.103 1.00 26.52 307 GLY A C 1
ATOM 2298 O O . GLY A 1 307 ? -13.004 35.471 27.035 1.00 26.52 307 GLY A O 1
ATOM 2299 N N . THR A 1 308 ? -11.140 34.547 26.204 1.00 26.00 308 THR A N 1
ATOM 2300 C CA . THR A 1 308 ? -10.380 34.446 27.466 1.00 26.00 308 THR A CA 1
ATOM 2301 C C . THR A 1 308 ? -8.981 33.896 27.200 1.00 26.00 308 THR A C 1
ATOM 2303 O O . THR A 1 308 ? -8.806 32.735 26.849 1.00 26.00 308 THR A O 1
ATOM 2306 N N . THR A 1 309 ? -7.973 34.748 27.355 1.00 27.14 309 THR A N 1
ATOM 2307 C CA . THR A 1 309 ? -6.561 34.367 27.330 1.00 27.14 309 THR A CA 1
ATOM 2308 C C . THR A 1 309 ? -6.239 33.686 28.660 1.00 27.14 309 THR A C 1
ATOM 2310 O O . THR A 1 309 ? -6.201 34.359 29.688 1.00 27.14 309 THR A O 1
ATOM 2313 N N . ILE A 1 310 ? -6.026 32.368 28.674 1.00 29.73 310 ILE A N 1
ATOM 2314 C CA . ILE A 1 310 ? -5.423 31.684 29.827 1.00 29.73 310 ILE A CA 1
ATOM 2315 C C . ILE A 1 310 ? -3.996 31.297 29.447 1.00 29.73 310 ILE A C 1
ATOM 2317 O O . ILE A 1 310 ? -3.750 30.666 28.423 1.00 29.73 310 ILE A O 1
ATOM 2321 N N . ALA A 1 311 ? -3.059 31.767 30.267 1.00 25.56 311 ALA A N 1
ATOM 2322 C CA . ALA A 1 311 ? -1.625 31.731 30.039 1.00 25.56 311 ALA A CA 1
ATOM 2323 C C . ALA A 1 311 ? -1.036 30.309 29.922 1.00 25.56 311 ALA A C 1
ATOM 2325 O O . ALA A 1 311 ? -1.420 29.367 30.615 1.00 25.56 311 ALA A O 1
ATOM 2326 N N . LEU A 1 312 ? -0.024 30.231 29.058 1.00 33.47 312 LEU A N 1
ATOM 2327 C CA . LEU A 1 312 ? 0.572 29.074 28.384 1.00 33.47 312 LEU A CA 1
ATOM 2328 C C . LEU A 1 312 ? 1.429 28.086 29.210 1.00 33.47 312 LEU A C 1
ATOM 2330 O O . LEU A 1 312 ? 2.006 27.186 28.617 1.00 33.47 312 LEU A O 1
ATOM 2334 N N . ASN A 1 313 ? 1.519 28.161 30.542 1.00 27.80 313 ASN A N 1
ATOM 2335 C CA . ASN A 1 313 ? 2.557 27.416 31.292 1.00 27.80 313 ASN A CA 1
ATOM 2336 C C . ASN A 1 313 ? 2.039 26.520 32.429 1.00 27.80 313 ASN A C 1
ATOM 2338 O O . ASN A 1 313 ? 2.518 26.612 33.557 1.00 27.80 313 ASN A O 1
ATOM 2342 N N . SER A 1 314 ? 1.062 25.639 32.186 1.00 32.03 314 SER A N 1
ATOM 2343 C CA . SER A 1 314 ? 0.540 24.814 33.293 1.00 32.03 314 SER A CA 1
ATOM 2344 C C . SER A 1 314 ? 0.115 23.381 32.978 1.00 32.03 314 SER A C 1
ATOM 2346 O O . SER A 1 314 ? -0.535 22.772 33.815 1.00 32.03 314 SER A O 1
ATOM 2348 N N . TRP A 1 315 ? 0.520 22.763 31.867 1.00 37.50 315 TRP A N 1
ATOM 2349 C CA . TRP A 1 315 ? 0.107 21.373 31.592 1.00 37.50 315 TRP A CA 1
ATOM 2350 C C . TRP A 1 315 ? 0.499 20.336 32.678 1.00 37.50 315 TRP A C 1
ATOM 2352 O O . TRP A 1 315 ? -0.376 19.563 33.072 1.00 37.50 315 TRP A O 1
ATOM 2362 N N . PRO A 1 316 ? 1.705 20.349 33.292 1.00 35.03 316 PRO A N 1
ATOM 2363 C CA . PRO A 1 316 ? 2.005 19.430 34.400 1.00 35.03 316 PRO A CA 1
ATOM 2364 C C . PRO A 1 316 ? 1.176 19.713 35.670 1.00 35.03 316 PRO A C 1
ATOM 2366 O O . PRO A 1 316 ? 0.767 18.792 36.374 1.00 35.03 316 PRO A O 1
ATOM 2369 N N . ALA A 1 317 ? 0.870 20.986 35.948 1.00 30.41 317 ALA A N 1
ATOM 2370 C CA . ALA A 1 317 ? 0.121 21.410 37.137 1.00 30.41 317 ALA A CA 1
ATOM 2371 C C . ALA A 1 317 ? -1.404 21.247 36.982 1.00 30.41 317 ALA A C 1
ATOM 2373 O O . ALA A 1 317 ? -2.121 21.010 37.957 1.00 30.41 317 ALA A O 1
ATOM 2374 N N . VAL A 1 318 ? -1.901 21.340 35.749 1.00 35.44 318 VAL A N 1
ATOM 2375 C CA . VAL A 1 318 ? -3.298 21.121 35.380 1.00 35.44 318 VAL A CA 1
ATOM 2376 C C . VAL A 1 318 ? -3.602 19.625 35.399 1.00 35.44 318 VAL A C 1
ATOM 2378 O O . VAL A 1 318 ? -4.580 19.238 36.031 1.00 35.44 318 VAL A O 1
ATOM 2381 N N . CYS A 1 319 ? -2.726 18.758 34.876 1.00 31.78 319 CYS A N 1
ATOM 2382 C CA . CYS A 1 319 ? -2.889 17.307 35.019 1.00 31.78 319 CYS A CA 1
ATOM 2383 C C . CYS A 1 319 ? -2.985 16.865 36.488 1.00 31.78 319 CYS A C 1
ATOM 2385 O O . CYS A 1 319 ? -3.849 16.051 36.798 1.00 31.78 319 CYS A O 1
ATOM 2387 N N . ALA A 1 320 ? -2.200 17.445 37.408 1.00 30.00 320 ALA A N 1
ATOM 2388 C CA . ALA A 1 320 ? -2.251 17.121 38.841 1.00 30.00 320 ALA A CA 1
ATOM 2389 C C . ALA A 1 320 ? -3.501 17.660 39.578 1.00 30.00 320 ALA A C 1
ATOM 2391 O O . ALA A 1 320 ? -3.924 17.083 40.579 1.00 30.00 320 ALA A O 1
ATOM 2392 N N . ARG A 1 321 ? -4.128 18.746 39.097 1.00 33.62 321 ARG A N 1
ATOM 2393 C CA . ARG A 1 321 ? -5.384 19.283 39.671 1.00 33.62 321 ARG A CA 1
ATOM 2394 C C . ARG A 1 321 ? -6.652 18.714 39.034 1.00 33.62 321 ARG A C 1
ATOM 2396 O O . ARG A 1 321 ? -7.678 18.643 39.709 1.00 33.62 321 ARG A O 1
ATOM 2403 N N . ILE A 1 322 ? -6.594 18.303 37.768 1.00 40.25 322 ILE A N 1
ATOM 2404 C CA . ILE A 1 322 ? -7.734 17.754 37.021 1.00 40.25 322 ILE A CA 1
ATOM 2405 C C . ILE A 1 322 ? -7.960 16.264 37.341 1.00 40.25 322 ILE A C 1
ATOM 2407 O O . ILE A 1 322 ? -9.110 15.820 37.358 1.00 40.25 322 ILE A O 1
ATOM 2411 N N . THR A 1 323 ? -6.913 15.496 37.672 1.00 40.00 323 THR A N 1
ATOM 2412 C CA . THR A 1 323 ? -6.998 14.022 37.743 1.00 40.00 323 THR A CA 1
ATOM 2413 C C . THR A 1 323 ? -7.871 13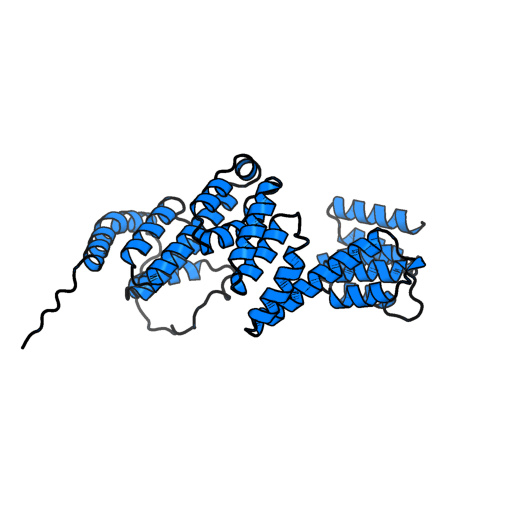.435 38.856 1.00 40.00 323 THR A C 1
ATOM 2415 O O . THR A 1 323 ? -8.539 12.451 38.557 1.00 40.00 323 THR A O 1
ATOM 2418 N N . PRO A 1 324 ? -7.960 13.968 40.093 1.00 36.56 324 PRO A N 1
ATOM 2419 C CA . PRO A 1 324 ? -8.858 13.364 41.079 1.00 36.56 324 PRO A CA 1
ATOM 2420 C C . PRO A 1 324 ? -10.232 14.035 41.091 1.00 36.56 324 PRO A C 1
ATOM 2422 O O . PRO A 1 324 ? -11.242 13.353 41.018 1.00 36.56 324 PRO A O 1
ATOM 2425 N N . ARG A 1 325 ? -10.303 15.373 41.173 1.00 30.95 325 ARG A N 1
ATOM 2426 C CA . ARG A 1 325 ? -11.551 16.090 41.509 1.00 30.95 325 ARG A CA 1
ATOM 2427 C C . ARG A 1 325 ? -12.509 16.282 40.337 1.00 30.95 325 ARG A C 1
ATOM 2429 O O . ARG A 1 325 ? -13.710 16.104 40.519 1.00 30.95 325 ARG A O 1
ATOM 2436 N N . ILE A 1 326 ? -12.006 16.624 39.151 1.00 39.66 326 ILE A N 1
ATOM 2437 C CA . ILE A 1 326 ? -12.859 16.784 37.962 1.00 39.66 326 ILE A CA 1
ATOM 2438 C C . ILE A 1 326 ? -13.235 15.411 37.410 1.00 39.66 326 ILE A C 1
ATOM 2440 O O . ILE A 1 326 ? -14.393 15.215 37.056 1.00 39.66 326 ILE A O 1
ATOM 2444 N N . ALA A 1 327 ? -12.320 14.436 37.458 1.00 38.59 327 ALA A N 1
ATOM 2445 C CA . ALA A 1 327 ? -12.633 13.046 37.139 1.00 38.59 327 ALA A CA 1
ATOM 2446 C C . ALA A 1 327 ? -13.718 12.466 38.067 1.00 38.59 327 ALA A C 1
ATOM 2448 O O . ALA A 1 327 ? -14.649 11.845 37.568 1.00 38.59 327 ALA A O 1
ATOM 2449 N N . TYR A 1 328 ? -13.672 12.722 39.386 1.00 33.94 328 TYR A N 1
ATOM 2450 C CA . TYR A 1 328 ? -14.724 12.268 40.312 1.00 33.94 328 TYR A CA 1
ATOM 2451 C C . TYR A 1 328 ? -16.063 12.979 40.089 1.00 33.94 328 TYR A C 1
ATOM 2453 O O . TYR A 1 328 ? -17.106 12.331 40.116 1.00 33.94 328 TYR A O 1
ATOM 2461 N N . CYS A 1 329 ? -16.062 14.300 39.872 1.00 34.47 329 CYS A N 1
ATOM 2462 C CA . CYS A 1 329 ? -17.297 15.041 39.602 1.00 34.47 329 CYS A CA 1
ATOM 2463 C C . CYS A 1 329 ? -17.913 14.647 38.252 1.00 34.47 329 CYS A C 1
ATOM 2465 O O . CYS A 1 329 ? -19.114 14.400 38.199 1.00 34.47 329 CYS A O 1
ATOM 2467 N N . CYS A 1 330 ? -17.102 14.490 37.200 1.00 39.81 330 CYS A N 1
ATOM 2468 C CA . CYS A 1 330 ? -17.552 14.001 35.896 1.00 39.81 330 CYS A CA 1
ATOM 2469 C C . CYS A 1 330 ? -18.071 12.568 36.004 1.00 39.81 330 CYS A C 1
ATOM 2471 O O . CYS A 1 330 ? -19.220 12.316 35.678 1.00 39.81 330 CYS A O 1
ATOM 2473 N N . TRP A 1 331 ? -17.310 11.630 36.567 1.00 37.53 331 TRP A N 1
ATOM 2474 C CA . TRP A 1 331 ? -17.779 10.251 36.738 1.00 37.53 331 TRP A CA 1
ATOM 2475 C C . TRP A 1 331 ? -19.111 10.167 37.510 1.00 37.53 331 TRP A C 1
ATOM 2477 O O . TRP A 1 331 ? -19.974 9.350 37.188 1.00 37.53 331 TRP A O 1
ATOM 2487 N N . ARG A 1 332 ? -19.331 11.064 38.482 1.00 38.34 332 ARG A N 1
ATOM 2488 C CA . ARG A 1 332 ? -20.570 11.140 39.268 1.00 38.34 332 ARG A CA 1
ATOM 2489 C C . ARG A 1 332 ? -21.751 11.751 38.506 1.00 38.34 332 ARG A C 1
ATOM 2491 O O . ARG A 1 332 ? -22.870 11.304 38.731 1.00 38.34 332 ARG A O 1
ATOM 2498 N N . GLU A 1 333 ? -21.534 12.728 37.626 1.00 43.69 333 GLU A N 1
ATOM 2499 C CA . GLU A 1 333 ? -22.577 13.324 36.767 1.00 43.69 333 GLU A CA 1
ATOM 2500 C C . GLU A 1 333 ? -23.124 12.291 35.766 1.00 43.69 333 GLU A C 1
ATOM 2502 O O . GLU A 1 333 ? -24.329 12.191 35.548 1.00 43.69 333 GLU A O 1
ATOM 2507 N N . TRP A 1 334 ? -22.234 11.455 35.225 1.00 40.06 334 TRP A N 1
ATOM 2508 C CA . TRP A 1 334 ? -22.547 10.440 34.221 1.00 40.06 334 TRP A CA 1
ATOM 2509 C C . TRP A 1 334 ? -23.231 9.182 34.795 1.00 40.06 334 TRP A C 1
ATOM 2511 O O . TRP A 1 334 ? -23.901 8.460 34.060 1.00 40.06 334 TRP A O 1
ATOM 2521 N N . ARG A 1 335 ? -23.089 8.914 36.104 1.00 38.59 335 ARG A N 1
ATOM 2522 C CA . ARG A 1 335 ? -23.690 7.758 36.805 1.00 38.59 335 ARG A CA 1
ATOM 2523 C C . ARG A 1 335 ? -25.037 8.033 37.477 1.00 38.59 335 ARG A C 1
ATOM 2525 O O . ARG A 1 335 ? -25.594 7.111 38.071 1.00 38.59 335 ARG A O 1
ATOM 2532 N N . ARG A 1 336 ? -25.559 9.265 37.449 1.00 35.53 336 ARG A N 1
ATOM 2533 C CA . ARG A 1 336 ? -26.864 9.548 38.069 1.00 35.53 336 ARG A CA 1
ATOM 2534 C C . ARG A 1 336 ? -27.977 8.848 37.275 1.00 35.53 336 ARG A C 1
ATOM 2536 O O . ARG A 1 336 ? -28.112 9.136 36.084 1.00 35.53 336 ARG A O 1
ATOM 2543 N N . PRO A 1 337 ? -28.798 7.978 37.899 1.00 31.39 337 PRO A N 1
ATOM 2544 C CA . PRO A 1 337 ? -30.058 7.560 37.300 1.00 31.39 337 PRO A CA 1
ATOM 2545 C C . PRO A 1 337 ? -30.868 8.824 37.008 1.00 31.39 337 PRO A C 1
ATOM 2547 O O . PRO A 1 337 ? -30.999 9.694 37.873 1.00 31.39 337 PRO A O 1
ATOM 2550 N N . ARG A 1 338 ? -31.372 8.970 35.780 1.00 39.34 338 ARG A N 1
ATOM 2551 C CA . ARG A 1 338 ? -32.366 10.003 35.489 1.00 39.34 338 ARG A CA 1
ATOM 2552 C C . ARG A 1 338 ? -33.658 9.591 36.182 1.00 39.34 338 ARG A C 1
ATOM 2554 O O . ARG A 1 338 ? -34.473 8.897 35.584 1.00 39.34 338 ARG A O 1
ATOM 2561 N N . ASP A 1 339 ? -33.830 10.012 37.429 1.00 31.03 339 ASP A N 1
ATOM 2562 C CA . ASP A 1 339 ? -35.145 10.018 38.054 1.00 31.03 339 ASP A CA 1
ATOM 2563 C C . ASP A 1 339 ? -36.040 10.925 37.208 1.00 31.03 339 ASP A C 1
ATOM 2565 O O . ASP A 1 339 ? -35.876 12.148 37.158 1.00 31.03 339 ASP A O 1
ATOM 2569 N N . ILE A 1 340 ? -36.967 10.292 36.490 1.00 37.41 340 ILE A N 1
ATOM 2570 C CA . ILE A 1 340 ? -38.101 10.948 35.853 1.00 37.41 340 ILE A CA 1
ATOM 2571 C C . ILE A 1 340 ? -38.973 11.465 36.997 1.00 37.41 340 ILE A C 1
ATOM 2573 O O . ILE A 1 340 ? -39.903 10.808 37.456 1.00 37.41 340 ILE A O 1
ATOM 2577 N N . ILE A 1 341 ? -38.653 12.658 37.493 1.00 29.89 341 ILE A N 1
ATOM 2578 C CA . ILE A 1 341 ? -39.563 13.416 38.340 1.00 29.89 341 ILE A CA 1
ATOM 2579 C C . ILE A 1 341 ? -40.572 14.072 37.398 1.00 29.89 341 ILE A C 1
ATOM 2581 O O . ILE A 1 341 ? -40.385 15.187 36.916 1.00 29.89 341 ILE A O 1
ATOM 2585 N N . SER A 1 342 ? -41.655 13.339 37.139 1.00 37.31 342 SER A N 1
ATOM 2586 C CA . SER A 1 342 ? -42.938 13.918 36.751 1.00 37.31 342 SER A CA 1
ATOM 2587 C C . SER A 1 342 ? -43.340 14.918 37.840 1.00 37.31 342 SER A C 1
ATOM 2589 O O . SER A 1 342 ? -43.599 14.533 38.985 1.00 37.31 342 SER A O 1
ATOM 2591 N N . ARG A 1 343 ? -43.375 16.207 37.503 1.00 33.56 343 ARG A N 1
ATOM 2592 C CA . ARG A 1 343 ? -43.993 17.243 38.332 1.00 33.56 343 ARG A CA 1
ATOM 2593 C C . ARG A 1 343 ? -45.165 17.852 37.570 1.00 33.56 343 ARG A C 1
ATOM 2595 O O . ARG A 1 343 ? -44.932 18.655 36.678 1.00 33.56 343 ARG A O 1
ATOM 2602 N N . ARG A 1 344 ? -46.344 17.427 38.039 1.00 36.84 344 ARG A N 1
ATOM 2603 C CA . ARG A 1 344 ? -47.674 18.060 38.081 1.00 36.84 344 ARG A CA 1
ATOM 2604 C C . ARG A 1 344 ? -48.273 18.616 36.801 1.00 36.84 344 ARG A C 1
ATOM 2606 O O . ARG A 1 344 ? -47.734 19.608 36.274 1.00 36.84 344 ARG A O 1
#

Foldseek 3Di:
DVLVVLQVVLVVCVVVVNLVVSLVSLVVSCVVCVLDLVSLLSNLVSCVVVVNNVVSVVSLCVLVDPPRDLNSLQSSLVSCVVVLVLVSSLVSLVPRDPVRDDPVSVVSNVVSVLSVLVVVLVVCLVVVNLVVSLVSLVVQLVVADLQLLRLLSSLLSNVSSVNLVSSLVSLVVNVVVDDDAELVSNLSVLVSCVVVVVPVVSVVVLVDPNRVVRYDPVSSLVSVLVSLLVVLVVCLVVVVLLVSCVSLVVSCVVPVPDLSSLLSVLVSCVSVVVPVVSVVSVVVSVVVDDPPCPVPDDDDDDDDDDDDDDDDPDPVPCCVVCPPPVNVVVSVVSPDDPPPPDDD

Organism: Klebsiella pneumoniae (NCBI:txid573)